Protein AF-A0A661X132-F1 (afdb_monomer)

Nearest PDB structures (foldseek):
  6rz8-assembly1_A  TM=2.780E-01  e=2.993E+00  Homo sapiens

Radius of gyration: 21.47 Å; Cα contacts (8 Å, |Δi|>4): 265; chains: 1; bounding box: 64×42×58 Å

pLDDT: mean 90.05, std 7.63, range [36.69, 97.88]

Sequence (250 aa):
MTLIKLGITFFIIIFLITRKVSPGISLLIGGLLLGFIYPIPFKELLKHLLITSISKDTLKLTIMLCMIYFFANLLQDKKILTKMIKNLDSFIPNRKITIFLSASLVGLIPMPGGALFSAPLVEESARGMVATNERKAYLNYWFRHVWEGVFPIYPALILISIFLKIPMRTVLLAHFILPILQISAGWLIGYRGVKLENIKREKGSFREFLKYFSPILLIILLSTVVSLDVVYAILITTILSLIFLKPKSK

Foldseek 3Di:
DVVVQLVVLVVQLVVCVVVVNDNVVSVVVSLVSSCVVVVPPPVVSVVCVVCVCPPPLNVLLVLLVVLLAVLLVLCVVLVLLVLLLQQLQAPDQDLVVSLLVSLQSLLLRPYDVSLVVSLVSSVVSCVQKPDDPVLSSLSNVQSSPLCLQARLSRSVLVVVCSVVVHQSQVSNVVRVCSSVVSVVVSCCPSCVPIDGDDDDTRDHHPVSSCVSCVLSVQLCCCCHVVSHDSSVSSVVSSVVCPVRSDRPDD

Structure (mmCIF, N/CA/C/O backbone):
data_AF-A0A661X132-F1
#
_entry.id   AF-A0A661X132-F1
#
loop_
_atom_site.group_PDB
_atom_site.id
_atom_site.type_symbol
_atom_site.label_atom_id
_atom_site.label_alt_id
_atom_site.label_comp_id
_atom_site.label_asym_id
_atom_site.label_entity_id
_atom_site.label_seq_id
_atom_site.pdbx_PDB_ins_code
_atom_site.Cartn_x
_atom_site.Cartn_y
_atom_site.Cartn_z
_atom_site.occupancy
_atom_site.B_iso_or_equiv
_atom_site.auth_seq_id
_atom_site.auth_comp_id
_atom_site.auth_asym_id
_atom_site.auth_atom_id
_atom_site.pdbx_PDB_model_num
ATOM 1 N N . MET A 1 1 ? -35.971 12.218 4.786 1.00 82.31 1 MET A N 1
ATOM 2 C CA . MET A 1 1 ? -35.245 13.151 5.683 1.00 82.31 1 MET A CA 1
ATOM 3 C C . MET A 1 1 ? -33.810 12.696 5.991 1.00 82.31 1 MET A C 1
ATOM 5 O O . MET A 1 1 ? -32.901 13.499 5.847 1.00 82.31 1 MET A O 1
ATOM 9 N N . THR A 1 2 ? -33.571 11.422 6.330 1.00 91.25 2 THR A N 1
ATOM 10 C CA . THR A 1 2 ? -32.228 10.837 6.581 1.00 91.25 2 THR A CA 1
ATOM 11 C C . THR A 1 2 ? -31.237 11.036 5.428 1.00 91.25 2 THR A C 1
ATOM 13 O O . THR A 1 2 ? -30.115 11.476 5.652 1.00 91.25 2 THR A O 1
ATOM 16 N N . LEU A 1 3 ? -31.659 10.791 4.183 1.00 93.50 3 LEU A N 1
ATOM 17 C CA . LEU A 1 3 ? -30.806 10.975 3.000 1.00 93.50 3 LEU A CA 1
ATOM 18 C C . LEU A 1 3 ? -30.346 12.427 2.815 1.00 93.50 3 LEU A C 1
ATOM 20 O O . LEU A 1 3 ? -29.197 12.657 2.465 1.00 93.50 3 LEU A O 1
ATOM 24 N N . ILE A 1 4 ? -31.211 13.402 3.111 1.00 94.38 4 ILE A N 1
ATOM 25 C CA . ILE A 1 4 ? -30.870 14.831 3.039 1.00 94.38 4 ILE A CA 1
ATOM 26 C C . ILE A 1 4 ? -29.822 15.166 4.104 1.00 94.38 4 ILE A C 1
ATOM 28 O O . ILE A 1 4 ? -28.807 15.780 3.799 1.00 94.38 4 ILE A O 1
ATOM 32 N N . LYS A 1 5 ? -30.034 14.699 5.340 1.00 93.50 5 LYS A N 1
ATOM 33 C CA . LYS A 1 5 ? -29.092 14.862 6.457 1.00 93.50 5 LYS A CA 1
ATOM 34 C C . LYS A 1 5 ? -27.709 14.292 6.122 1.00 93.50 5 LYS A C 1
ATOM 36 O O . LYS A 1 5 ? -26.709 14.983 6.281 1.00 93.50 5 LYS A O 1
ATOM 41 N N . LEU A 1 6 ? -27.661 13.062 5.606 1.00 94.44 6 LEU A N 1
ATOM 42 C CA . LEU A 1 6 ? -26.417 12.421 5.167 1.00 94.44 6 LEU A CA 1
ATOM 43 C C . LEU A 1 6 ? -25.779 13.154 3.981 1.00 94.44 6 LEU A C 1
ATOM 45 O O . LEU A 1 6 ? -24.568 13.358 3.978 1.00 94.44 6 LEU A O 1
ATOM 49 N N . GLY A 1 7 ? -26.585 13.588 3.009 1.00 96.12 7 GLY A N 1
ATOM 50 C CA . GLY A 1 7 ? -26.126 14.350 1.850 1.00 96.12 7 GLY A CA 1
ATOM 51 C C . GLY A 1 7 ? -25.467 15.672 2.241 1.00 96.12 7 GLY A C 1
ATOM 52 O O . GLY A 1 7 ? -24.396 15.987 1.732 1.00 96.12 7 GLY A O 1
ATOM 53 N N . ILE A 1 8 ? -26.045 16.404 3.201 1.00 95.44 8 ILE A N 1
ATOM 54 C CA . ILE A 1 8 ? -25.470 17.647 3.738 1.00 95.44 8 ILE A CA 1
ATOM 55 C C . ILE A 1 8 ? -24.130 17.373 4.425 1.00 95.44 8 ILE A C 1
ATOM 57 O O . ILE A 1 8 ? -23.147 18.053 4.133 1.00 95.44 8 ILE A O 1
ATOM 61 N N . THR A 1 9 ? -24.054 16.362 5.297 1.00 96.12 9 THR A N 1
ATOM 62 C CA . THR A 1 9 ? -22.788 15.993 5.948 1.00 96.12 9 THR A CA 1
ATOM 63 C C . THR A 1 9 ? -21.721 15.638 4.920 1.00 96.12 9 THR A C 1
ATOM 65 O O . THR A 1 9 ? -20.595 16.124 5.003 1.00 96.12 9 THR A O 1
ATOM 68 N N . PHE A 1 10 ? -22.070 14.811 3.936 1.00 96.00 10 PHE A N 1
ATOM 69 C CA . PHE A 1 10 ? -21.142 14.387 2.896 1.00 96.00 10 PHE A CA 1
ATOM 70 C C . PHE A 1 10 ? -20.656 15.570 2.050 1.00 96.00 10 PHE A C 1
ATOM 72 O O . PHE A 1 10 ? -19.456 15.703 1.811 1.00 96.00 10 PHE A O 1
ATOM 79 N N . PHE A 1 11 ? -21.565 16.476 1.677 1.00 97.00 11 PHE A N 1
ATOM 80 C CA . PHE A 1 11 ? -21.224 17.717 0.988 1.00 97.00 11 PHE A CA 1
ATOM 81 C C . PHE A 1 11 ? -20.243 18.566 1.801 1.00 97.00 11 PHE A C 1
ATOM 83 O O . PHE A 1 11 ? -19.250 19.030 1.250 1.00 97.00 11 PHE A O 1
ATOM 90 N N . ILE A 1 12 ? -20.465 18.726 3.110 1.00 97.00 12 ILE A N 1
ATOM 91 C CA . ILE A 1 12 ? -19.566 19.492 3.985 1.00 97.00 12 ILE A CA 1
ATOM 92 C C . ILE A 1 12 ? -18.184 18.839 4.067 1.00 97.00 12 ILE A C 1
ATOM 94 O O . ILE A 1 12 ? -17.181 19.541 3.953 1.00 97.00 12 ILE A O 1
ATOM 98 N N . ILE A 1 13 ? -18.105 17.511 4.210 1.00 97.25 13 ILE A N 1
ATOM 99 C CA . ILE A 1 13 ? -16.823 16.788 4.213 1.00 97.25 13 ILE A CA 1
ATOM 100 C C . ILE A 1 13 ? -16.058 17.068 2.913 1.00 97.25 13 ILE A C 1
ATOM 102 O O . ILE A 1 13 ? -14.896 17.471 2.965 1.00 97.25 13 ILE A O 1
ATOM 106 N N . ILE A 1 14 ? -16.711 16.909 1.756 1.00 97.12 14 ILE A N 1
ATOM 107 C CA . ILE A 1 14 ? -16.097 17.183 0.449 1.00 97.12 14 ILE A CA 1
ATOM 108 C C . ILE A 1 14 ? -15.680 18.648 0.348 1.00 97.12 14 ILE A C 1
ATOM 110 O O . ILE A 1 14 ? -14.546 18.935 -0.026 1.00 97.12 14 ILE A O 1
ATOM 114 N N . PHE A 1 15 ? -16.560 19.577 0.718 1.00 97.88 15 PHE A N 1
ATOM 115 C CA . PHE A 1 15 ? -16.280 21.007 0.688 1.00 97.88 15 PHE A CA 1
ATOM 116 C C . PHE A 1 15 ? -15.023 21.345 1.499 1.00 97.88 15 PHE A C 1
ATOM 118 O O . PHE A 1 15 ? -14.117 21.997 0.982 1.00 97.88 15 PHE A O 1
ATOM 125 N N . LEU A 1 16 ? -14.897 20.834 2.726 1.00 97.81 16 LEU A N 1
ATOM 126 C CA . LEU A 1 16 ? -13.709 21.037 3.557 1.00 97.81 16 LEU A CA 1
ATOM 127 C C . LEU A 1 16 ? -12.441 20.468 2.899 1.00 97.81 16 LEU A C 1
ATOM 129 O O . LEU A 1 16 ? -11.422 21.160 2.848 1.00 97.81 16 LEU A O 1
ATOM 133 N N . ILE A 1 17 ? -12.508 19.259 2.332 1.00 96.50 17 ILE A N 1
ATOM 134 C CA . ILE A 1 17 ? -11.376 18.645 1.618 1.00 96.50 17 ILE A CA 1
ATOM 135 C C . ILE A 1 17 ? -10.967 19.504 0.410 1.00 96.50 17 ILE A C 1
ATOM 137 O O . ILE A 1 17 ? -9.782 19.781 0.219 1.00 96.50 17 ILE A O 1
ATOM 141 N N . THR A 1 18 ? -11.928 20.009 -0.375 1.00 96.31 18 THR A N 1
ATOM 142 C CA . THR A 1 18 ? -11.640 20.907 -1.514 1.00 96.31 18 THR A CA 1
ATOM 143 C C . THR A 1 18 ? -11.042 22.249 -1.081 1.00 96.31 18 THR A C 1
ATOM 145 O O . THR A 1 18 ? -10.300 22.873 -1.837 1.00 96.31 18 THR A O 1
ATOM 148 N N . ARG A 1 19 ? -11.287 22.668 0.168 1.00 96.88 19 ARG A N 1
ATOM 149 C CA . ARG A 1 19 ? -10.669 23.839 0.810 1.00 96.88 19 ARG A CA 1
ATOM 150 C C . ARG A 1 19 ? -9.305 23.542 1.442 1.00 96.88 19 ARG A C 1
ATOM 152 O O . ARG A 1 19 ? -8.794 24.377 2.181 1.00 96.88 19 ARG A O 1
ATOM 159 N N . LYS A 1 20 ? -8.689 22.397 1.124 1.00 94.44 20 LYS A N 1
ATOM 160 C CA . LYS A 1 20 ? -7.387 21.945 1.649 1.00 94.44 20 LYS A CA 1
ATOM 161 C C . LYS A 1 20 ? -7.373 21.694 3.164 1.00 94.44 20 LYS A C 1
ATOM 163 O O . LYS A 1 20 ? -6.298 21.616 3.754 1.00 94.44 20 LYS A O 1
ATOM 168 N N . VAL A 1 21 ? -8.538 21.537 3.798 1.00 95.94 21 VAL A N 1
ATOM 169 C CA . VAL A 1 21 ? -8.606 21.016 5.170 1.00 95.94 21 VAL A CA 1
ATOM 170 C C . VAL A 1 21 ? -8.189 19.547 5.134 1.00 95.94 21 VAL A C 1
ATOM 172 O O . VAL A 1 21 ? -8.522 18.824 4.193 1.00 95.94 21 VAL A O 1
ATOM 175 N N . SER A 1 22 ? -7.419 19.101 6.130 1.00 95.25 22 SER A N 1
ATOM 176 C CA . SER A 1 22 ? -6.935 17.722 6.143 1.00 95.25 22 SER A CA 1
ATOM 177 C C . SER A 1 22 ? -8.115 16.738 6.195 1.00 95.25 22 SER A C 1
ATOM 179 O O . SER A 1 22 ? -9.068 16.974 6.946 1.00 95.25 22 SER A O 1
ATOM 181 N N . PRO A 1 23 ? -8.063 15.606 5.463 1.00 90.31 23 PRO A N 1
ATOM 182 C CA . PRO A 1 23 ? -9.161 14.640 5.445 1.00 90.31 23 PRO A CA 1
ATOM 183 C C . PRO A 1 23 ? -9.564 14.153 6.842 1.00 90.31 23 PRO A C 1
ATOM 185 O O . PRO A 1 23 ? -10.747 13.970 7.109 1.00 90.31 23 PRO A O 1
ATOM 188 N N . GLY A 1 24 ? -8.597 14.004 7.756 1.00 91.19 24 GLY A N 1
ATOM 189 C CA . GLY A 1 24 ? -8.864 13.624 9.145 1.00 91.19 24 GLY A CA 1
ATOM 190 C C . GLY A 1 24 ? -9.728 14.646 9.890 1.00 91.19 24 GLY A C 1
ATOM 191 O O . GLY A 1 24 ? -10.701 14.265 10.537 1.00 91.19 24 GLY A O 1
ATOM 192 N N . ILE A 1 25 ? -9.432 15.943 9.749 1.00 94.50 25 ILE A N 1
ATOM 193 C CA . ILE A 1 25 ? -10.234 17.017 10.357 1.00 94.50 25 ILE A CA 1
ATOM 194 C C . ILE A 1 25 ? -11.609 17.095 9.688 1.00 94.50 25 ILE A C 1
ATOM 196 O O . ILE A 1 25 ? -12.620 17.204 10.379 1.00 94.5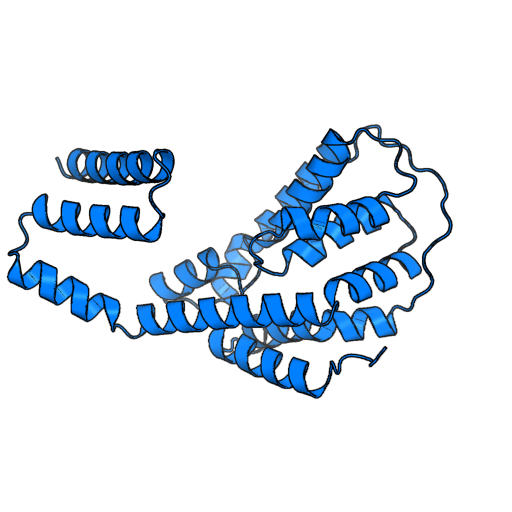0 25 ILE A O 1
ATOM 200 N N . SER A 1 26 ? -11.671 16.990 8.358 1.00 96.44 26 SER A N 1
ATOM 201 C CA . SER A 1 26 ? -12.936 17.009 7.614 1.00 96.44 26 SER A CA 1
ATOM 202 C C . SER A 1 26 ? -13.878 15.884 8.050 1.00 96.44 26 SER A C 1
ATOM 204 O O . SER A 1 26 ? -15.063 16.128 8.271 1.00 96.44 26 SER A O 1
ATOM 206 N N . LEU A 1 27 ? -13.355 14.667 8.229 1.00 93.88 27 LEU A N 1
ATOM 207 C CA . LEU A 1 27 ? -14.124 13.518 8.709 1.00 93.88 27 LEU A CA 1
ATOM 208 C C . LEU A 1 27 ? -14.554 13.677 10.174 1.00 93.88 27 LEU A C 1
ATOM 210 O O . LEU A 1 27 ? -15.694 13.350 10.500 1.00 93.88 27 LEU A O 1
ATOM 214 N N . LEU A 1 28 ? -13.691 14.221 11.042 1.00 93.62 28 LEU A N 1
ATOM 215 C CA . LEU A 1 28 ? -14.036 14.504 12.439 1.00 93.62 28 LEU A CA 1
ATOM 216 C C . LEU A 1 28 ? -15.187 15.515 12.538 1.00 93.62 28 LEU A C 1
ATOM 218 O O . LEU A 1 28 ? -16.158 15.276 13.254 1.00 93.62 28 LEU A O 1
ATOM 222 N N . ILE A 1 29 ? -15.111 16.610 11.773 1.00 94.62 29 ILE A N 1
ATOM 223 C CA . ILE A 1 29 ? -16.182 17.611 11.685 1.00 94.62 29 ILE A CA 1
ATOM 224 C C . ILE A 1 29 ? -17.470 16.965 11.170 1.00 94.62 29 ILE A C 1
ATOM 226 O O . ILE A 1 29 ? -18.531 17.190 11.744 1.00 94.62 29 ILE A O 1
ATOM 230 N N . GLY A 1 30 ? -17.386 16.125 10.134 1.00 94.69 30 GLY A N 1
ATOM 231 C CA . GLY A 1 30 ? -18.537 15.387 9.615 1.00 94.69 30 GLY A CA 1
ATOM 232 C C . GLY A 1 30 ? -19.196 14.481 10.662 1.00 94.69 30 GLY A C 1
ATOM 233 O O . GLY A 1 30 ? -20.420 14.466 10.779 1.00 94.69 30 GLY A O 1
ATOM 234 N N . GLY A 1 31 ? -18.402 13.769 11.467 1.00 92.62 31 GLY A N 1
ATOM 235 C CA . GLY A 1 31 ? -18.901 12.935 12.564 1.00 92.62 31 GLY A CA 1
ATOM 236 C C . GLY A 1 31 ? -19.589 13.744 13.667 1.00 92.62 31 GLY A C 1
ATOM 237 O O . GLY A 1 31 ? -20.690 13.395 14.093 1.00 92.62 31 GLY A O 1
ATOM 238 N N . LEU A 1 32 ? -18.988 14.864 14.083 1.00 92.12 32 LEU A N 1
ATOM 239 C CA . LEU A 1 32 ? -19.595 15.782 15.053 1.00 92.12 32 LEU A CA 1
ATOM 240 C C . LEU A 1 32 ? -20.906 16.371 14.518 1.00 92.12 32 LEU A C 1
ATOM 242 O O . LEU A 1 32 ? -21.913 16.377 15.223 1.00 92.12 32 LEU A O 1
ATOM 246 N N . LEU A 1 33 ? -20.915 16.796 13.252 1.00 93.00 33 LEU A N 1
ATOM 247 C CA . LEU A 1 33 ? -22.098 17.316 12.572 1.00 93.00 33 LEU A CA 1
ATOM 248 C C . LEU A 1 33 ? -23.235 16.285 12.552 1.00 93.00 33 LEU A C 1
ATOM 250 O O . LEU A 1 33 ? -24.380 16.641 12.819 1.00 93.00 33 LEU A O 1
ATOM 254 N N . LEU A 1 34 ? -22.940 15.007 12.289 1.00 92.38 34 LEU A N 1
ATOM 255 C CA . LEU A 1 34 ? -23.945 13.942 12.372 1.00 92.38 34 LEU A CA 1
ATOM 256 C C . LEU A 1 34 ? -24.523 13.815 13.781 1.00 92.38 34 LEU A C 1
ATOM 258 O O . LEU A 1 34 ? -25.739 13.702 13.911 1.00 92.38 34 LEU A O 1
ATOM 262 N N . GLY A 1 35 ? -23.687 13.893 14.818 1.00 90.31 35 GLY A N 1
ATOM 263 C CA . GLY A 1 35 ? -24.144 13.905 16.208 1.00 90.31 35 GLY A CA 1
ATOM 264 C C . GLY A 1 35 ? -25.151 15.021 16.492 1.00 90.31 35 GLY A C 1
ATOM 265 O O . GLY A 1 35 ? -26.196 14.771 17.092 1.00 90.31 35 GLY A O 1
ATOM 266 N N . PHE A 1 36 ? -24.882 16.228 15.987 1.00 89.19 36 PHE A N 1
ATOM 267 C CA . PHE A 1 36 ? -25.789 17.372 16.117 1.00 89.19 36 PHE A CA 1
ATOM 268 C C . PHE A 1 36 ? -27.072 17.226 15.283 1.00 89.19 36 PHE A C 1
ATOM 270 O O . PHE A 1 36 ? -28.156 17.566 15.751 1.00 89.19 36 PHE A O 1
ATOM 277 N N . ILE A 1 37 ? -26.975 16.706 14.055 1.00 92.50 37 ILE A N 1
ATOM 278 C CA . ILE A 1 37 ? -28.114 16.530 13.138 1.00 92.50 37 ILE A CA 1
ATOM 279 C C . ILE A 1 37 ? -29.060 15.389 13.583 1.00 92.50 37 ILE A C 1
ATOM 281 O O . ILE A 1 37 ? -30.263 15.417 13.273 1.00 92.50 37 ILE A O 1
ATOM 285 N N . TYR A 1 38 ? -28.531 14.368 14.266 1.00 90.00 38 TYR A N 1
ATOM 286 C CA . TYR A 1 38 ? -29.267 13.213 14.800 1.00 90.00 38 TYR A CA 1
ATOM 287 C C . TYR A 1 38 ? -29.497 13.317 16.316 1.00 90.00 38 TYR A C 1
ATOM 289 O O . TYR A 1 38 ? -29.294 12.345 17.030 1.00 90.00 38 TYR A O 1
ATOM 297 N N . PRO A 1 39 ? -30.027 14.464 16.766 1.00 85.62 39 PRO A N 1
ATOM 298 C CA . PRO A 1 39 ? -29.871 15.078 18.098 1.00 85.62 39 PRO A CA 1
ATOM 299 C C . PRO A 1 39 ? -29.358 14.146 19.215 1.00 85.62 39 PRO A C 1
ATOM 301 O O . PRO A 1 39 ? -30.084 13.813 20.151 1.00 85.62 39 PRO A O 1
ATOM 304 N N . ILE A 1 40 ? -28.088 13.738 19.130 1.00 90.06 40 ILE A N 1
ATOM 305 C CA . ILE A 1 40 ? -27.438 12.924 20.160 1.00 90.06 40 ILE A CA 1
ATOM 306 C C . ILE A 1 40 ? -27.047 13.873 21.299 1.00 90.06 40 ILE A C 1
ATOM 308 O O . ILE A 1 40 ? -26.439 14.915 21.025 1.00 90.06 40 ILE A O 1
ATOM 312 N N . PRO A 1 41 ? -27.345 13.558 22.575 1.00 92.75 41 PRO A N 1
ATOM 313 C CA . PRO A 1 41 ? -26.921 14.391 23.694 1.00 92.75 41 PRO A CA 1
ATOM 314 C C . PRO A 1 41 ? -25.410 14.651 23.654 1.00 92.75 41 PRO A C 1
ATOM 316 O O . PRO A 1 41 ? -24.620 13.726 23.468 1.00 92.75 41 PRO A O 1
ATOM 319 N N . PHE A 1 42 ? -24.979 15.894 23.886 1.00 88.69 42 PHE A N 1
ATOM 320 C CA . PHE A 1 42 ? -23.563 16.276 23.766 1.00 88.69 42 PHE A CA 1
ATOM 321 C C . PHE A 1 42 ? -22.624 15.403 24.620 1.00 88.69 42 PHE A C 1
ATOM 323 O O . PHE A 1 42 ? -21.540 15.018 24.181 1.00 88.69 42 PHE A O 1
ATOM 330 N N . LYS A 1 43 ? -23.069 15.019 25.824 1.00 92.19 43 LYS A N 1
ATOM 331 C CA . LYS A 1 43 ? -22.335 14.103 26.710 1.00 92.19 43 LYS A CA 1
ATOM 332 C C . LYS A 1 43 ? -22.134 12.720 26.079 1.00 92.19 43 LYS A C 1
ATOM 334 O O . LYS A 1 43 ? -21.064 12.132 26.229 1.00 92.19 43 LYS A O 1
ATOM 339 N N . GLU A 1 44 ? -23.137 12.207 25.372 1.00 91.44 44 GLU A N 1
ATOM 340 C CA . GLU A 1 44 ? -23.035 10.937 24.652 1.00 91.44 44 GLU A CA 1
ATOM 341 C C . GLU A 1 44 ? -22.147 11.065 23.420 1.00 91.44 44 GLU A C 1
ATOM 343 O O . GLU A 1 44 ? -21.311 10.195 23.196 1.00 91.44 44 GLU A O 1
ATOM 348 N N . LEU A 1 45 ? -22.234 12.175 22.681 1.00 90.31 45 LEU A N 1
ATOM 349 C CA . LEU A 1 45 ? -21.347 12.446 21.550 1.00 90.31 45 LEU A CA 1
ATOM 350 C C . LEU A 1 45 ? -19.870 12.427 21.975 1.00 90.31 45 LEU A C 1
ATOM 352 O O . LEU A 1 45 ? -19.056 11.743 21.352 1.00 90.31 45 LEU A O 1
ATOM 356 N N . LEU A 1 46 ? -19.530 13.113 23.073 1.00 90.19 46 LEU A N 1
ATOM 357 C CA . LEU A 1 46 ? -18.167 13.128 23.610 1.00 90.19 46 LEU A CA 1
ATOM 358 C C . LEU A 1 46 ? -17.731 11.738 24.096 1.00 90.19 46 LEU A C 1
ATOM 360 O O . LEU A 1 46 ? -16.611 11.304 23.825 1.00 90.19 46 LEU A O 1
ATOM 364 N N . LYS A 1 47 ? -18.631 11.005 24.762 1.00 92.81 47 LYS A N 1
ATOM 365 C CA . LYS A 1 47 ? -18.389 9.620 25.183 1.00 92.81 47 LYS A CA 1
ATOM 366 C C . LYS A 1 47 ? -18.107 8.714 23.979 1.00 92.81 47 LYS A C 1
ATOM 368 O O . LYS A 1 47 ? -17.141 7.957 24.013 1.00 92.81 47 LYS A O 1
ATOM 373 N N . HIS A 1 48 ? -18.902 8.799 22.914 1.00 91.06 48 HIS A N 1
ATOM 374 C CA . HIS A 1 48 ? -18.699 8.018 21.694 1.00 91.06 48 HIS A CA 1
ATOM 375 C C . HIS A 1 48 ? -17.394 8.376 20.991 1.00 91.06 48 HIS A C 1
ATOM 377 O O . HIS A 1 48 ? -16.690 7.471 20.544 1.00 91.06 48 HIS A O 1
ATOM 383 N N . LEU A 1 49 ? -17.030 9.658 20.944 1.00 90.25 49 LEU A N 1
ATOM 384 C CA . LEU A 1 49 ? -15.755 10.102 20.387 1.00 90.25 49 LEU A CA 1
ATOM 385 C C . LEU A 1 49 ? -14.574 9.470 21.135 1.00 90.25 49 LEU A C 1
ATOM 387 O O . LEU A 1 49 ? -13.681 8.901 20.504 1.00 90.25 49 LEU A O 1
ATOM 391 N N . LEU A 1 50 ? -14.595 9.496 22.470 1.00 92.38 50 LEU A N 1
ATOM 392 C CA . LEU A 1 50 ? -13.540 8.904 23.297 1.00 92.38 50 LEU A CA 1
ATOM 393 C C . LEU A 1 50 ? -13.492 7.378 23.158 1.00 92.38 50 LEU A C 1
ATOM 395 O O . LEU A 1 50 ? -12.431 6.823 22.883 1.00 92.38 50 LEU A O 1
ATOM 399 N N . ILE A 1 51 ? -14.636 6.697 23.273 1.00 93.81 51 ILE A N 1
ATOM 400 C CA . ILE A 1 51 ? -14.706 5.232 23.149 1.00 93.81 51 ILE A CA 1
ATOM 401 C C . ILE A 1 51 ? -14.211 4.780 21.773 1.00 93.81 51 ILE A C 1
ATOM 403 O O . ILE A 1 51 ? -13.442 3.827 21.680 1.00 93.81 51 ILE A O 1
ATOM 407 N N . THR A 1 52 ? -14.612 5.472 20.704 1.00 90.56 52 THR A N 1
ATOM 408 C CA . THR A 1 52 ? -14.209 5.117 19.336 1.00 90.56 52 THR A CA 1
ATOM 409 C C . THR A 1 52 ? -12.717 5.354 19.120 1.00 90.56 52 THR A C 1
ATOM 411 O O . THR A 1 52 ? -12.060 4.521 18.495 1.00 90.56 52 THR A O 1
ATOM 414 N N . SER A 1 53 ? -12.157 6.432 19.681 1.00 90.12 53 SER A N 1
ATOM 415 C CA . SER A 1 53 ? -10.728 6.767 19.565 1.00 90.12 53 SER A CA 1
ATOM 416 C C . SER A 1 53 ? -9.812 5.724 20.212 1.00 90.12 53 SER A C 1
ATOM 418 O O . SER A 1 53 ? -8.716 5.480 19.718 1.00 90.12 53 SER A O 1
ATOM 420 N N . ILE A 1 54 ? -10.272 5.079 21.288 1.00 94.75 54 ILE A N 1
ATOM 421 C CA . ILE A 1 54 ? -9.500 4.085 22.053 1.00 94.75 54 ILE A CA 1
ATOM 422 C C . ILE A 1 54 ? -10.019 2.658 21.781 1.00 94.75 54 ILE A C 1
ATOM 424 O O . ILE A 1 54 ? -9.638 1.693 22.444 1.00 94.75 54 ILE A O 1
ATOM 428 N N . SER A 1 55 ? -10.915 2.493 20.803 1.00 92.94 55 SER A N 1
ATOM 429 C CA . SER A 1 55 ? -11.437 1.176 20.451 1.00 92.94 55 SER A CA 1
ATOM 430 C C . SER A 1 55 ? -10.326 0.292 19.881 1.00 92.94 55 SER A C 1
ATOM 432 O O . SER A 1 55 ? -9.393 0.770 19.228 1.00 92.94 55 SER A O 1
ATOM 434 N N . LYS A 1 56 ? -10.440 -1.023 20.101 1.00 89.81 56 LYS A N 1
ATOM 435 C CA . LYS A 1 56 ? -9.468 -2.004 19.595 1.00 89.81 56 LYS A CA 1
ATOM 436 C C . LYS A 1 56 ? -9.276 -1.882 18.082 1.00 89.81 56 LYS A C 1
ATOM 438 O O . LYS A 1 56 ? -8.141 -1.945 17.622 1.00 89.81 56 LYS A O 1
ATOM 443 N N . ASP A 1 57 ? -10.352 -1.652 17.334 1.00 86.69 57 ASP A N 1
ATOM 444 C CA . ASP A 1 57 ? -10.309 -1.540 15.874 1.00 86.69 57 ASP A CA 1
ATOM 445 C C . ASP A 1 57 ? -9.603 -0.257 15.417 1.00 86.69 57 ASP A C 1
ATOM 447 O O . ASP A 1 57 ? -8.730 -0.319 14.551 1.00 86.69 57 ASP A O 1
ATOM 451 N N . THR A 1 58 ? -9.892 0.891 16.045 1.00 89.62 58 THR A N 1
ATOM 452 C CA . THR A 1 58 ? -9.210 2.164 15.748 1.00 89.62 58 THR A CA 1
ATOM 453 C C . THR A 1 58 ? -7.722 2.097 16.074 1.00 89.62 58 THR A C 1
ATOM 455 O O . THR A 1 58 ? -6.891 2.509 15.261 1.00 89.62 58 THR A O 1
ATOM 458 N N . LEU A 1 59 ? -7.365 1.552 17.240 1.00 90.94 59 LEU A N 1
ATOM 459 C CA . LEU A 1 59 ? -5.967 1.395 17.643 1.00 90.94 59 LEU A CA 1
ATOM 460 C C . LEU A 1 59 ? -5.233 0.440 16.702 1.00 90.94 59 LEU A C 1
ATOM 462 O O . LEU A 1 59 ? -4.139 0.757 16.239 1.00 90.94 59 LEU A O 1
ATOM 466 N N . LYS A 1 60 ? -5.855 -0.693 16.359 1.00 86.94 60 LYS A N 1
ATOM 467 C CA . LYS A 1 60 ? -5.298 -1.664 15.415 1.00 86.94 60 LYS A CA 1
ATOM 468 C C . LYS A 1 60 ? -5.068 -1.041 14.040 1.00 86.94 60 LYS A C 1
ATOM 470 O O . LYS A 1 60 ? -3.970 -1.171 13.506 1.00 86.94 60 LYS A O 1
ATOM 475 N N . LEU A 1 61 ? -6.054 -0.324 13.494 1.00 88.06 61 LEU A N 1
ATOM 476 C CA . LEU A 1 61 ? -5.934 0.389 12.219 1.00 88.06 61 LEU A CA 1
ATOM 477 C C . LEU A 1 61 ? -4.801 1.423 12.268 1.00 88.06 61 LEU A C 1
ATOM 479 O O . LEU A 1 61 ? -3.977 1.473 11.360 1.00 88.06 61 LEU A O 1
ATOM 483 N N . THR A 1 62 ? -4.723 2.206 13.345 1.00 90.56 62 THR A N 1
ATOM 484 C CA . THR A 1 62 ? -3.692 3.240 13.528 1.00 90.56 62 THR A CA 1
ATOM 485 C C . THR A 1 62 ? -2.291 2.632 13.570 1.00 90.56 62 THR A C 1
ATOM 487 O O . THR A 1 62 ? -1.426 3.029 12.791 1.00 90.56 62 THR A O 1
ATOM 490 N N . ILE A 1 63 ? -2.078 1.623 14.423 1.00 91.12 63 ILE A N 1
ATOM 491 C CA . ILE A 1 63 ? -0.797 0.911 14.550 1.00 91.12 63 ILE A CA 1
ATOM 492 C C . ILE A 1 63 ? -0.385 0.322 13.206 1.00 91.12 63 ILE A C 1
ATOM 494 O O . ILE A 1 63 ? 0.759 0.467 12.780 1.00 91.12 63 ILE A O 1
ATOM 498 N N . MET A 1 64 ? -1.324 -0.314 12.515 1.00 88.81 64 MET A N 1
ATOM 499 C CA . MET A 1 64 ? -1.068 -0.915 11.220 1.00 88.81 64 MET A CA 1
ATOM 500 C C . MET A 1 64 ? -0.653 0.117 10.171 1.00 88.81 64 MET A C 1
ATOM 502 O O . MET A 1 64 ? 0.324 -0.111 9.466 1.00 88.81 64 MET A O 1
ATOM 506 N N . LEU A 1 65 ? -1.352 1.253 10.073 1.00 89.88 65 LEU A N 1
ATOM 507 C CA . LEU A 1 65 ? -0.978 2.329 9.153 1.00 89.88 65 LEU A CA 1
ATOM 508 C C . LEU A 1 65 ? 0.427 2.847 9.467 1.00 89.88 65 LEU A C 1
ATOM 510 O O . LEU A 1 65 ? 1.242 2.972 8.555 1.00 89.88 65 LEU A O 1
ATOM 514 N N . CYS A 1 66 ? 0.752 3.066 10.745 1.00 92.19 66 CYS A N 1
ATOM 515 C CA . CYS A 1 66 ? 2.105 3.433 11.166 1.00 92.19 66 CYS A CA 1
ATOM 516 C C . CYS A 1 66 ? 3.146 2.383 10.746 1.00 92.19 66 CYS A C 1
ATOM 518 O O . CYS A 1 66 ? 4.198 2.749 10.225 1.00 92.19 66 CYS A O 1
ATOM 520 N N . MET A 1 67 ? 2.854 1.088 10.911 1.00 91.50 67 MET A N 1
ATOM 521 C CA . MET A 1 67 ? 3.743 0.000 10.489 1.00 91.50 67 MET A CA 1
ATOM 522 C C . MET A 1 67 ? 3.912 -0.065 8.968 1.00 91.50 67 MET A C 1
ATOM 524 O O . MET A 1 67 ? 5.030 -0.263 8.500 1.00 91.50 67 MET A O 1
ATOM 528 N N . ILE A 1 68 ? 2.842 0.140 8.193 1.00 91.31 68 ILE A N 1
ATOM 529 C CA . ILE A 1 68 ? 2.894 0.217 6.725 1.00 91.31 68 ILE A CA 1
ATOM 530 C C . ILE A 1 68 ? 3.807 1.366 6.300 1.00 91.31 68 ILE A C 1
ATOM 532 O O . ILE A 1 68 ? 4.717 1.153 5.501 1.00 91.31 68 ILE A O 1
ATOM 536 N N . TYR A 1 69 ? 3.609 2.563 6.862 1.00 90.50 69 TYR A N 1
ATOM 537 C CA . TYR A 1 69 ? 4.451 3.722 6.564 1.00 90.50 69 TYR A CA 1
ATOM 538 C C . TYR A 1 69 ? 5.905 3.489 6.967 1.00 90.50 69 TYR A C 1
ATOM 540 O O . TYR A 1 69 ? 6.813 3.837 6.216 1.00 90.50 69 TYR A O 1
ATOM 548 N N . PHE A 1 70 ? 6.151 2.882 8.126 1.00 92.25 70 PHE A N 1
ATOM 549 C CA . PHE A 1 70 ? 7.505 2.554 8.556 1.00 92.25 70 PHE A CA 1
ATOM 550 C C . PHE A 1 70 ? 8.174 1.552 7.605 1.00 92.25 70 PHE A C 1
ATOM 552 O O . PHE A 1 70 ? 9.292 1.783 7.152 1.00 92.25 70 PHE A O 1
ATOM 559 N N . PHE A 1 71 ? 7.476 0.47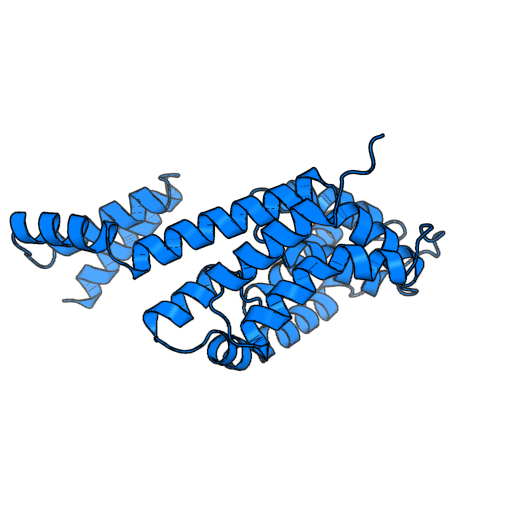2 7.245 1.00 91.88 71 PHE A N 1
ATOM 560 C CA . PHE A 1 71 ? 7.955 -0.532 6.295 1.00 91.88 71 PHE A CA 1
ATOM 561 C C . PHE A 1 71 ? 8.247 0.071 4.913 1.00 91.88 71 PHE A C 1
ATOM 563 O O . PHE A 1 71 ? 9.291 -0.196 4.320 1.00 91.88 71 PHE A O 1
ATOM 570 N N . ALA A 1 72 ? 7.354 0.929 4.425 1.00 90.00 72 ALA A N 1
ATOM 571 C CA . ALA A 1 72 ? 7.526 1.685 3.194 1.00 90.00 72 ALA A CA 1
ATOM 572 C C . ALA A 1 72 ? 8.817 2.517 3.196 1.00 90.00 72 ALA A C 1
ATOM 574 O O . ALA A 1 72 ? 9.666 2.345 2.316 1.00 90.00 72 ALA A O 1
ATOM 575 N N . ASN A 1 73 ? 8.994 3.365 4.216 1.00 88.88 73 ASN A N 1
ATOM 576 C CA . ASN A 1 73 ? 10.192 4.193 4.360 1.00 88.88 73 ASN A CA 1
ATOM 577 C C . ASN A 1 73 ? 11.453 3.329 4.487 1.00 88.88 73 ASN A C 1
ATOM 579 O O . ASN A 1 73 ? 12.450 3.597 3.825 1.00 88.88 73 ASN A O 1
ATOM 583 N N . LEU A 1 74 ? 11.393 2.218 5.228 1.00 90.94 74 LEU A N 1
ATOM 584 C CA . LEU A 1 74 ? 12.511 1.284 5.361 1.00 90.94 74 LEU A CA 1
ATOM 585 C C . LEU A 1 74 ? 12.99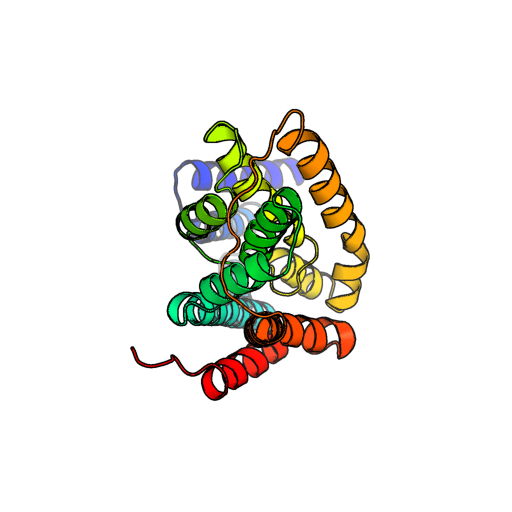7 0.754 4.001 1.00 90.94 74 LEU A C 1
ATOM 587 O O . LEU A 1 74 ? 14.205 0.684 3.748 1.00 90.94 74 LEU A O 1
ATOM 591 N N . LEU A 1 75 ? 12.069 0.357 3.124 1.00 89.75 75 LEU A N 1
ATOM 592 C CA . LEU A 1 75 ? 12.399 -0.137 1.786 1.00 89.75 75 LEU A CA 1
ATOM 593 C C . LEU A 1 75 ? 12.931 0.976 0.875 1.00 89.75 75 LEU A C 1
ATOM 595 O O . LEU A 1 75 ? 13.837 0.721 0.068 1.00 89.75 75 LEU A O 1
ATOM 599 N N . GLN A 1 76 ? 12.408 2.193 1.022 1.00 87.38 76 GLN A N 1
ATOM 600 C CA . GLN A 1 76 ? 12.863 3.375 0.296 1.00 87.38 76 GLN A CA 1
ATOM 601 C C . GLN A 1 76 ? 14.290 3.776 0.704 1.00 87.38 76 GLN A C 1
ATOM 603 O O . GLN A 1 76 ? 15.173 3.843 -0.156 1.00 87.38 76 GLN A O 1
ATOM 608 N N . ASP A 1 77 ? 14.551 3.925 2.003 1.00 87.50 77 ASP A N 1
ATOM 609 C CA . ASP A 1 77 ? 15.838 4.352 2.568 1.00 87.50 77 ASP A CA 1
ATOM 610 C C . ASP A 1 77 ? 16.964 3.365 2.247 1.00 87.50 77 ASP A C 1
ATOM 612 O O . ASP A 1 77 ? 18.069 3.740 1.846 1.00 87.50 77 ASP A O 1
ATOM 616 N N . LYS A 1 78 ? 16.675 2.059 2.324 1.00 88.88 78 LYS A N 1
ATOM 617 C CA . LYS A 1 78 ? 17.631 0.996 1.961 1.00 88.88 78 LYS A CA 1
ATOM 618 C C . LYS A 1 78 ? 17.805 0.822 0.441 1.00 88.88 78 LYS A C 1
ATOM 620 O O . LYS A 1 78 ? 18.582 -0.044 0.002 1.00 88.88 78 LYS A O 1
ATOM 625 N N . LYS A 1 79 ? 17.112 1.635 -0.370 1.00 89.56 79 LYS A N 1
ATOM 626 C CA . LYS A 1 79 ? 17.075 1.586 -1.843 1.00 89.56 79 LYS A CA 1
ATOM 627 C C . LYS A 1 79 ? 16.679 0.208 -2.376 1.00 89.56 79 LYS A C 1
ATOM 629 O O . LYS A 1 79 ? 17.178 -0.223 -3.417 1.00 89.56 79 LYS A O 1
ATOM 634 N N . ILE A 1 80 ? 15.826 -0.513 -1.646 1.00 91.12 80 ILE A N 1
ATOM 635 C CA . ILE A 1 80 ? 15.414 -1.879 -1.996 1.00 91.12 80 ILE A CA 1
ATOM 636 C C . ILE A 1 80 ? 14.630 -1.860 -3.303 1.00 91.12 80 ILE A C 1
ATOM 638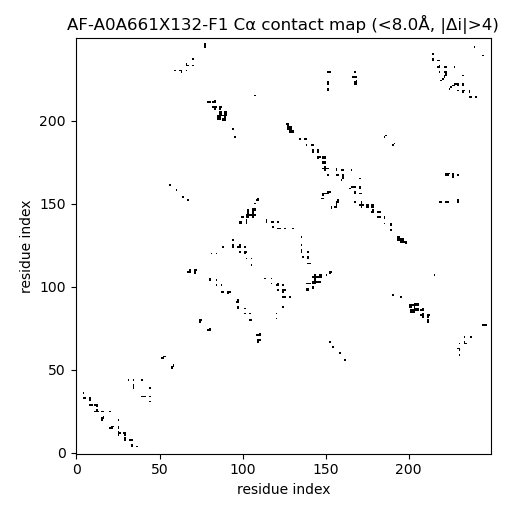 O O . ILE A 1 80 ? 14.955 -2.618 -4.210 1.00 91.12 80 ILE A O 1
ATOM 642 N N . LEU A 1 81 ? 13.690 -0.921 -3.441 1.00 88.94 81 LEU A N 1
ATOM 643 C CA . LEU A 1 81 ? 12.913 -0.729 -4.667 1.00 88.94 81 LEU A CA 1
ATOM 644 C C . LEU A 1 81 ? 13.802 -0.467 -5.887 1.00 88.94 81 LEU A C 1
ATOM 646 O O . LEU A 1 81 ? 13.663 -1.129 -6.911 1.00 88.94 81 LEU A O 1
ATOM 650 N N . THR A 1 82 ? 14.770 0.445 -5.763 1.00 89.94 82 THR A N 1
ATOM 651 C CA . THR A 1 82 ? 15.712 0.754 -6.847 1.00 89.94 82 THR A CA 1
ATOM 652 C C . THR A 1 82 ? 16.528 -0.474 -7.249 1.00 89.94 82 THR A C 1
ATOM 654 O O . THR A 1 82 ? 16.673 -0.761 -8.433 1.00 89.94 82 THR A O 1
ATOM 657 N N . LYS A 1 83 ? 17.052 -1.231 -6.276 1.00 91.81 83 LYS A N 1
ATOM 658 C CA . LYS A 1 83 ? 17.828 -2.451 -6.551 1.00 91.81 83 LYS A CA 1
ATOM 659 C C . LYS A 1 83 ? 16.965 -3.542 -7.177 1.00 91.81 83 LYS A C 1
ATOM 661 O O . LYS A 1 83 ? 17.433 -4.243 -8.069 1.00 91.81 83 LYS A O 1
ATOM 666 N N . MET A 1 84 ? 15.717 -3.671 -6.740 1.00 92.19 84 MET A N 1
ATOM 667 C CA . MET A 1 84 ? 14.758 -4.616 -7.298 1.00 92.19 84 MET A CA 1
ATOM 668 C C . MET A 1 84 ? 14.480 -4.310 -8.776 1.00 92.19 84 MET A C 1
ATOM 670 O O . MET A 1 84 ? 14.631 -5.198 -9.608 1.00 92.19 84 MET A O 1
ATOM 674 N N . ILE A 1 85 ? 14.187 -3.052 -9.119 1.00 91.69 85 ILE A N 1
ATOM 675 C CA . ILE A 1 85 ? 13.930 -2.622 -10.505 1.00 91.69 85 ILE A CA 1
ATOM 676 C C . ILE A 1 85 ? 15.164 -2.802 -11.402 1.00 91.69 85 ILE A C 1
ATOM 678 O O . ILE A 1 85 ? 15.048 -3.306 -12.516 1.00 91.69 85 ILE A O 1
ATOM 682 N N . LYS A 1 86 ? 16.365 -2.470 -10.914 1.00 91.25 86 LYS A N 1
ATOM 683 C CA . LYS A 1 86 ? 17.605 -2.686 -11.682 1.00 91.25 86 LYS A CA 1
ATOM 684 C C . LYS A 1 86 ? 17.862 -4.159 -11.989 1.00 91.25 86 LYS A C 1
ATOM 686 O O . LYS A 1 86 ? 18.240 -4.503 -13.103 1.00 91.25 86 LYS A O 1
ATOM 691 N N . ASN A 1 87 ? 17.636 -5.040 -11.013 1.00 92.88 87 ASN A N 1
ATOM 692 C CA . ASN A 1 87 ? 17.778 -6.474 -11.249 1.00 92.88 87 ASN A CA 1
ATOM 693 C C . ASN A 1 87 ? 16.680 -7.008 -12.174 1.00 92.88 87 ASN A C 1
ATOM 695 O O . ASN A 1 87 ? 16.986 -7.855 -13.006 1.00 92.88 87 ASN A O 1
ATOM 699 N N . LEU A 1 88 ? 15.450 -6.495 -12.086 1.00 93.50 88 LEU A N 1
ATOM 700 C CA . LEU A 1 88 ? 14.358 -6.840 -12.999 1.00 93.50 88 LEU A CA 1
ATOM 701 C C . LEU A 1 88 ? 14.734 -6.590 -14.471 1.00 93.50 88 LEU A C 1
ATOM 703 O O . LEU A 1 88 ? 14.558 -7.473 -15.309 1.00 93.50 88 LEU A O 1
ATOM 707 N N . ASP A 1 89 ? 15.297 -5.419 -14.781 1.00 89.81 89 ASP A N 1
ATOM 708 C CA . ASP A 1 89 ? 15.674 -5.049 -16.155 1.00 89.81 89 ASP A CA 1
ATOM 709 C C . ASP A 1 89 ? 16.736 -5.980 -16.771 1.00 89.81 89 ASP A C 1
ATOM 711 O O . ASP A 1 89 ? 16.793 -6.157 -17.986 1.00 89.81 89 ASP A O 1
ATOM 715 N N . SER A 1 90 ? 17.550 -6.635 -15.938 1.00 89.81 90 SER A N 1
ATOM 716 C CA . SER A 1 90 ? 18.624 -7.511 -16.418 1.00 89.81 90 SER A CA 1
ATOM 717 C C . SER A 1 90 ? 18.137 -8.813 -17.064 1.00 89.81 90 SER A C 1
ATOM 719 O O . SER A 1 90 ? 18.804 -9.336 -17.958 1.00 89.81 90 SER A O 1
ATOM 721 N N . PHE A 1 91 ? 16.981 -9.340 -16.640 1.00 89.88 91 PHE A N 1
ATOM 722 C CA . PHE A 1 91 ? 16.480 -10.644 -17.093 1.00 89.88 91 PHE A CA 1
ATOM 723 C C . PHE A 1 91 ? 15.144 -10.582 -17.838 1.00 89.88 91 PHE A C 1
ATOM 725 O O . PHE A 1 91 ? 14.782 -11.571 -18.470 1.00 89.88 91 PHE A O 1
ATOM 732 N N . ILE A 1 92 ? 14.421 -9.456 -17.812 1.00 90.88 92 ILE A N 1
ATOM 733 C CA . ILE A 1 92 ? 13.192 -9.279 -18.597 1.00 90.88 92 ILE A CA 1
ATOM 734 C C . ILE A 1 92 ? 13.541 -8.784 -20.010 1.00 90.88 92 ILE A C 1
ATOM 736 O O . ILE A 1 92 ? 14.026 -7.664 -20.165 1.00 90.88 92 ILE A O 1
ATOM 740 N N . PRO A 1 93 ? 13.275 -9.567 -21.076 1.00 85.25 93 PRO A N 1
ATOM 741 C CA . PRO A 1 93 ? 13.673 -9.175 -22.428 1.00 85.25 93 PRO A CA 1
ATOM 742 C C . PRO A 1 93 ? 12.829 -8.046 -23.026 1.00 85.25 93 PRO A C 1
ATOM 744 O O . PRO A 1 93 ? 13.314 -7.293 -23.867 1.00 85.25 93 PRO A O 1
ATOM 747 N N . ASN A 1 94 ? 11.553 -7.962 -22.641 1.00 89.12 94 ASN A N 1
ATOM 748 C CA . ASN A 1 94 ? 10.580 -7.064 -23.253 1.00 89.12 94 ASN A CA 1
ATOM 749 C C . ASN A 1 94 ? 10.460 -5.763 -22.457 1.00 89.12 94 ASN A C 1
ATOM 751 O O . ASN A 1 94 ? 9.961 -5.755 -21.333 1.00 89.12 94 ASN A O 1
ATOM 755 N N . ARG A 1 95 ? 10.819 -4.642 -23.088 1.00 88.75 95 ARG A N 1
ATOM 756 C CA . ARG A 1 95 ? 10.818 -3.327 -22.441 1.00 88.75 95 ARG A CA 1
ATOM 757 C C . ARG A 1 95 ? 9.435 -2.856 -21.991 1.00 88.75 95 ARG A C 1
ATOM 759 O O . ARG A 1 95 ? 9.341 -2.213 -20.952 1.00 88.75 95 ARG A O 1
ATOM 766 N N . LYS A 1 96 ? 8.355 -3.199 -22.710 1.00 92.25 96 LYS A N 1
ATOM 767 C CA . LYS A 1 96 ? 6.983 -2.881 -22.260 1.00 92.25 96 LYS A CA 1
ATOM 768 C C . LYS A 1 96 ? 6.699 -3.572 -20.930 1.00 92.25 96 LYS A C 1
ATOM 770 O O . LYS A 1 96 ? 6.191 -2.942 -20.011 1.00 92.25 96 LYS A O 1
ATOM 775 N N . ILE A 1 97 ? 7.104 -4.838 -20.813 1.00 93.00 97 ILE A N 1
ATOM 776 C CA . ILE A 1 97 ? 6.958 -5.613 -19.579 1.00 93.00 97 ILE A CA 1
ATOM 777 C C . ILE A 1 97 ? 7.826 -5.016 -18.469 1.00 93.00 97 ILE A C 1
ATOM 779 O O . ILE A 1 97 ? 7.324 -4.853 -17.364 1.00 93.00 97 ILE A O 1
ATOM 783 N N . THR A 1 98 ? 9.075 -4.624 -18.747 1.00 92.62 98 THR A N 1
ATOM 784 C CA . THR A 1 98 ? 9.922 -3.956 -17.745 1.00 92.62 98 THR A CA 1
ATOM 785 C C . THR A 1 98 ? 9.277 -2.670 -17.230 1.00 92.62 98 THR A C 1
ATOM 787 O O . THR A 1 98 ? 9.181 -2.499 -16.025 1.00 92.62 98 THR A O 1
ATOM 790 N N . ILE A 1 99 ? 8.786 -1.785 -18.107 1.00 93.25 99 ILE A N 1
ATOM 791 C CA . ILE A 1 99 ? 8.134 -0.526 -17.700 1.00 93.25 99 ILE A CA 1
ATOM 792 C C . ILE A 1 99 ? 6.911 -0.803 -16.819 1.00 93.25 99 ILE A C 1
ATOM 794 O O . ILE A 1 99 ? 6.780 -0.210 -15.748 1.00 93.25 99 ILE A O 1
ATOM 798 N N . PHE A 1 100 ? 6.041 -1.713 -17.268 1.00 94.94 100 PHE A N 1
ATOM 799 C CA . PHE A 1 100 ? 4.865 -2.153 -16.521 1.00 94.94 100 PHE A CA 1
ATOM 800 C C . PHE A 1 100 ? 5.262 -2.663 -15.132 1.00 94.94 100 PHE A C 1
ATOM 802 O O . PHE A 1 100 ? 4.808 -2.124 -14.126 1.00 94.94 100 PHE A O 1
ATOM 809 N N . LEU A 1 101 ? 6.153 -3.654 -15.071 1.00 94.69 101 LEU A N 1
ATOM 810 C CA . LEU A 1 101 ? 6.576 -4.274 -13.822 1.00 94.69 101 LEU A CA 1
ATOM 811 C C . LEU A 1 101 ? 7.291 -3.279 -12.906 1.00 94.69 101 LEU A C 1
ATOM 813 O O . LEU A 1 101 ? 7.033 -3.295 -11.711 1.00 94.69 101 LEU A O 1
ATOM 817 N N . SER A 1 102 ? 8.126 -2.376 -13.423 1.00 93.25 102 SER A N 1
ATOM 818 C CA . SER A 1 102 ? 8.773 -1.336 -12.616 1.00 93.25 102 SER A CA 1
ATOM 819 C C . SER A 1 102 ? 7.752 -0.438 -11.920 1.00 93.25 102 SER A C 1
ATOM 821 O O . SER A 1 102 ? 7.835 -0.246 -10.707 1.00 93.25 102 SER A O 1
ATOM 823 N N . ALA A 1 103 ? 6.764 0.076 -12.659 1.00 93.81 103 ALA A N 1
ATOM 824 C CA . ALA A 1 103 ? 5.701 0.903 -12.088 1.00 93.81 103 ALA A CA 1
ATOM 825 C C . ALA A 1 103 ? 4.838 0.104 -11.097 1.00 93.81 103 ALA A C 1
ATOM 827 O O . ALA A 1 103 ? 4.585 0.550 -9.978 1.00 93.81 103 ALA A O 1
ATOM 828 N N . SER A 1 104 ? 4.449 -1.114 -11.473 1.00 94.00 104 SER A N 1
ATOM 829 C CA . SER A 1 104 ? 3.650 -2.014 -10.644 1.00 94.00 104 SER A CA 1
ATOM 830 C C . SER A 1 104 ? 4.356 -2.437 -9.360 1.00 94.00 104 SER A C 1
ATOM 832 O O . SER A 1 104 ? 3.711 -2.500 -8.321 1.00 94.00 104 SER A O 1
ATOM 834 N N . LEU A 1 105 ? 5.667 -2.675 -9.380 1.00 92.19 105 LEU A N 1
ATOM 835 C CA . LEU A 1 105 ? 6.442 -3.013 -8.186 1.00 92.19 105 LEU A CA 1
ATOM 836 C C . LEU A 1 105 ? 6.506 -1.851 -7.195 1.00 92.19 105 LEU A C 1
ATOM 838 O O . LEU A 1 105 ? 6.406 -2.078 -5.992 1.00 92.19 105 LEU A O 1
ATOM 842 N N . VAL A 1 106 ? 6.645 -0.613 -7.681 1.00 90.56 106 VAL A N 1
ATOM 843 C CA . VAL A 1 106 ? 6.545 0.570 -6.809 1.00 90.56 106 VAL A CA 1
ATOM 844 C C . VAL A 1 106 ? 5.130 0.697 -6.247 1.00 90.56 106 VAL A C 1
ATOM 846 O O . VAL A 1 106 ? 4.964 1.040 -5.081 1.00 90.56 106 VAL A O 1
ATOM 849 N N . GLY A 1 107 ? 4.127 0.353 -7.055 1.00 90.12 107 GLY A N 1
ATOM 850 C CA . GLY A 1 107 ? 2.732 0.274 -6.644 1.00 90.12 107 GLY A CA 1
ATOM 851 C C . GLY A 1 107 ? 2.457 -0.688 -5.492 1.00 90.12 107 GLY A C 1
ATOM 852 O O . GLY A 1 107 ? 1.532 -0.468 -4.738 1.00 90.12 107 GLY A O 1
ATOM 853 N N . LEU A 1 108 ? 3.264 -1.724 -5.272 1.00 89.94 108 LEU A N 1
ATOM 854 C CA . LEU A 1 108 ? 3.030 -2.654 -4.158 1.00 89.94 108 LEU A CA 1
ATOM 855 C C . LEU A 1 108 ? 3.265 -2.024 -2.778 1.00 89.94 108 LEU A C 1
ATOM 857 O O . LEU A 1 108 ? 2.944 -2.640 -1.768 1.00 89.94 108 LEU A O 1
ATOM 861 N N . ILE A 1 109 ? 3.840 -0.823 -2.700 1.00 85.06 109 ILE A N 1
ATOM 862 C CA . ILE A 1 109 ? 4.164 -0.182 -1.429 1.00 85.06 109 ILE A CA 1
ATOM 863 C C . ILE A 1 109 ? 3.380 1.132 -1.313 1.00 85.06 109 ILE A C 1
ATOM 865 O O . ILE A 1 109 ? 3.645 2.069 -2.071 1.00 85.06 109 ILE A O 1
ATOM 869 N N . PRO A 1 110 ? 2.454 1.251 -0.342 1.00 78.19 110 PRO A N 1
ATOM 870 C CA . PRO A 1 110 ? 1.772 2.504 -0.056 1.00 78.19 110 PRO A CA 1
ATOM 871 C C . PRO A 1 110 ? 2.791 3.508 0.490 1.00 78.19 110 PRO A C 1
ATOM 873 O O . PRO A 1 110 ? 3.191 3.433 1.650 1.00 78.19 110 PRO A O 1
ATOM 876 N N . MET A 1 111 ? 3.247 4.434 -0.355 1.00 75.44 111 MET A N 1
ATOM 877 C CA . MET A 1 111 ? 4.210 5.468 0.031 1.00 75.44 111 MET A CA 1
ATOM 878 C C . MET A 1 111 ? 3.666 6.870 -0.258 1.00 75.44 111 MET A C 1
ATOM 880 O O . MET A 1 111 ? 3.214 7.134 -1.383 1.00 75.44 111 MET A O 1
ATOM 884 N N . PRO A 1 112 ? 3.759 7.807 0.704 1.00 65.94 112 PRO A N 1
ATOM 885 C CA . PRO A 1 112 ? 3.502 9.211 0.428 1.00 65.94 112 PRO A CA 1
ATOM 886 C C . PRO A 1 112 ? 4.572 9.725 -0.547 1.00 65.94 112 PRO A C 1
ATOM 888 O O . PRO A 1 112 ? 5.739 9.355 -0.466 1.00 65.94 112 PRO A O 1
ATOM 891 N N . GLY A 1 113 ? 4.178 10.534 -1.533 1.00 69.31 113 GLY A N 1
ATOM 892 C CA . GLY A 1 113 ? 5.118 11.024 -2.550 1.00 69.31 113 GLY A CA 1
ATOM 893 C C . GLY A 1 113 ? 5.562 9.974 -3.578 1.00 69.31 113 GLY A C 1
ATOM 894 O O . GLY A 1 113 ? 6.489 10.227 -4.347 1.00 69.31 113 GLY A O 1
ATOM 895 N N . GLY A 1 114 ? 4.875 8.827 -3.672 1.00 74.31 114 GLY A N 1
ATOM 896 C CA . GLY A 1 114 ? 5.227 7.752 -4.606 1.00 74.31 114 GLY A CA 1
ATOM 897 C C . GLY A 1 114 ? 5.374 8.190 -6.071 1.00 74.31 114 GLY A C 1
ATOM 898 O O . GLY A 1 114 ? 6.098 7.541 -6.812 1.00 74.31 114 GLY A O 1
ATOM 899 N N . ALA A 1 115 ? 4.762 9.302 -6.506 1.00 78.88 115 ALA A N 1
ATOM 900 C CA . ALA A 1 115 ? 4.924 9.825 -7.872 1.00 78.88 115 ALA A CA 1
ATOM 901 C C . ALA A 1 115 ? 6.318 10.423 -8.098 1.00 78.88 115 ALA A C 1
ATOM 903 O O . ALA A 1 115 ? 6.977 10.075 -9.071 1.00 78.88 115 ALA A O 1
ATOM 904 N N . LEU A 1 116 ? 6.783 11.254 -7.161 1.00 82.88 116 LEU A N 1
ATOM 905 C CA . LEU A 1 116 ? 8.117 11.857 -7.186 1.00 82.88 116 LEU A CA 1
ATOM 906 C C . LEU A 1 116 ? 9.211 10.786 -7.114 1.00 82.88 116 LEU A C 1
ATOM 908 O O . LEU A 1 116 ? 10.226 10.896 -7.791 1.00 82.88 116 LEU A O 1
ATOM 912 N N . PHE A 1 117 ? 8.980 9.725 -6.335 1.00 82.50 117 PHE A N 1
ATOM 913 C CA . PHE A 1 117 ? 9.923 8.614 -6.215 1.00 82.50 117 PHE A CA 1
ATOM 914 C C . PHE A 1 117 ? 9.906 7.660 -7.424 1.00 82.50 117 PHE A C 1
ATOM 916 O O . PHE A 1 117 ? 10.959 7.226 -7.885 1.00 82.50 117 PHE A O 1
ATOM 923 N N . SER A 1 118 ? 8.723 7.324 -7.948 1.00 84.06 118 SER A N 1
ATOM 924 C CA . SER A 1 118 ? 8.577 6.397 -9.084 1.00 84.06 118 SER A CA 1
ATOM 925 C C . SER A 1 118 ? 8.987 7.012 -10.413 1.00 84.06 118 SER A C 1
ATOM 927 O O . SER A 1 118 ? 9.524 6.294 -11.251 1.00 84.06 118 SER A O 1
ATOM 929 N N . ALA A 1 119 ? 8.765 8.316 -10.608 1.00 87.75 119 ALA A N 1
ATOM 930 C CA . ALA A 1 119 ? 9.048 9.003 -11.863 1.00 87.75 119 ALA A CA 1
ATOM 931 C C . ALA A 1 119 ? 10.464 8.719 -12.403 1.00 87.75 119 ALA A C 1
ATOM 933 O O . ALA A 1 119 ? 10.553 8.203 -13.516 1.00 87.75 119 ALA A O 1
ATOM 934 N N . PRO A 1 120 ? 11.563 8.932 -11.648 1.00 87.62 120 PRO A N 1
ATOM 935 C CA . PRO A 1 120 ? 12.905 8.637 -12.153 1.00 87.62 120 PRO A CA 1
ATOM 936 C C . PRO A 1 120 ? 13.153 7.139 -12.403 1.00 87.62 120 PRO A C 1
ATOM 938 O O . PRO A 1 120 ? 13.866 6.788 -13.338 1.00 87.62 120 PRO A O 1
ATOM 941 N N . LEU A 1 121 ? 12.551 6.242 -11.613 1.00 87.50 121 LEU A N 1
ATOM 942 C CA . LEU A 1 121 ? 12.723 4.787 -11.756 1.00 87.50 121 LEU A CA 1
ATOM 943 C C . LEU A 1 121 ? 12.014 4.239 -13.002 1.00 87.50 121 LEU A C 1
ATOM 945 O O . LEU A 1 121 ? 12.537 3.373 -13.710 1.00 87.50 121 LEU A O 1
ATOM 949 N N . VAL A 1 122 ? 10.810 4.742 -13.273 1.00 87.44 122 VAL A N 1
ATOM 950 C CA . VAL A 1 122 ? 10.038 4.374 -14.460 1.00 87.44 122 VAL A CA 1
ATOM 951 C C . VAL A 1 122 ? 10.627 5.027 -15.704 1.00 87.44 122 VAL A C 1
ATOM 953 O O . VAL A 1 122 ? 10.705 4.360 -16.729 1.00 87.44 122 VAL A O 1
ATOM 956 N N . GLU A 1 123 ? 11.140 6.255 -15.612 1.00 90.00 123 GLU A N 1
ATOM 957 C CA . GLU A 1 123 ? 11.877 6.898 -16.706 1.00 90.00 123 GLU A CA 1
ATOM 958 C C . GLU A 1 123 ? 13.129 6.088 -17.090 1.00 90.00 123 GLU A C 1
ATOM 960 O O . GLU A 1 123 ? 13.339 5.774 -18.263 1.00 90.00 123 GLU A O 1
ATOM 965 N N . GLU A 1 124 ? 13.914 5.634 -16.104 1.00 88.25 124 GLU A N 1
ATOM 966 C CA . GLU A 1 124 ? 15.066 4.746 -16.327 1.00 88.25 124 GLU A CA 1
ATOM 967 C C . GLU A 1 124 ? 14.646 3.414 -16.978 1.00 88.25 124 GLU A C 1
ATOM 969 O O . GLU A 1 124 ? 15.346 2.889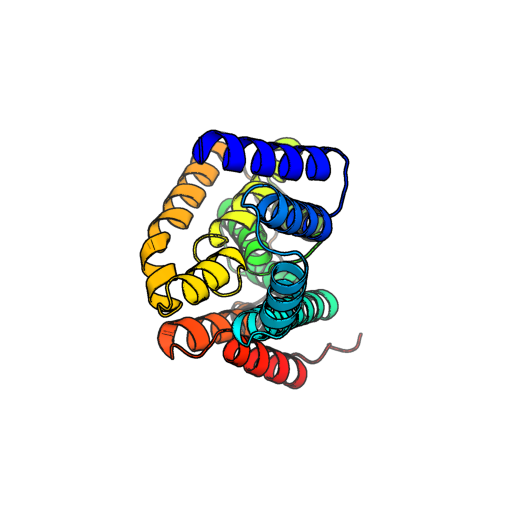 -17.854 1.00 88.25 124 GLU A O 1
ATOM 974 N N . SER A 1 125 ? 13.471 2.894 -16.607 1.00 87.75 125 SER A N 1
ATOM 975 C CA . SER A 1 125 ? 12.852 1.695 -17.195 1.00 87.75 125 SER A CA 1
ATOM 976 C C . SER A 1 125 ? 12.214 1.950 -18.564 1.00 87.75 125 SER A C 1
ATOM 978 O O . SER A 1 125 ? 11.972 1.005 -19.306 1.00 87.75 125 SER A O 1
ATOM 980 N N . ALA A 1 126 ? 11.970 3.207 -18.932 1.00 89.25 126 ALA A N 1
ATOM 981 C CA . ALA A 1 126 ? 11.410 3.619 -20.212 1.00 89.25 126 ALA A CA 1
ATOM 982 C C . ALA A 1 126 ? 12.471 4.123 -21.201 1.00 89.25 126 ALA A C 1
ATOM 984 O O . ALA A 1 126 ? 12.119 4.505 -22.316 1.00 89.25 126 ALA A O 1
ATOM 985 N N . ARG A 1 127 ? 13.772 4.082 -20.856 1.00 86.25 127 ARG A N 1
ATOM 986 C CA . ARG A 1 127 ? 14.853 4.340 -21.832 1.00 86.25 127 ARG A CA 1
ATOM 987 C C . ARG A 1 127 ? 14.623 3.493 -23.090 1.00 86.25 127 ARG A C 1
ATOM 989 O O . ARG A 1 127 ? 14.402 2.285 -22.966 1.00 86.25 127 ARG A O 1
ATOM 996 N N . GLY A 1 128 ? 14.657 4.134 -24.260 1.00 84.00 128 GLY A N 1
ATOM 997 C CA . GLY A 1 128 ? 14.427 3.503 -25.569 1.00 84.00 128 GLY A CA 1
ATOM 998 C C . GLY A 1 128 ? 12.970 3.391 -25.983 1.00 84.00 128 GLY A C 1
ATOM 999 O O . GLY A 1 128 ? 12.667 2.884 -27.057 1.00 84.00 128 GLY A O 1
ATOM 1000 N N . MET A 1 129 ? 12.041 3.854 -25.151 1.00 89.75 129 MET A N 1
ATOM 1001 C CA . MET A 1 129 ? 10.654 4.010 -25.551 1.00 89.75 129 MET A CA 1
ATOM 1002 C C . MET A 1 129 ? 10.484 5.339 -26.287 1.00 89.75 129 MET A C 1
ATOM 1004 O O . MET A 1 129 ? 10.629 6.408 -25.691 1.00 89.75 129 MET A O 1
ATOM 1008 N N . VAL A 1 130 ? 10.111 5.268 -27.564 1.00 89.00 130 VAL A N 1
ATOM 1009 C CA . VAL A 1 130 ? 9.748 6.451 -28.352 1.00 89.00 130 VAL A CA 1
ATOM 1010 C C . VAL A 1 130 ? 8.308 6.826 -27.998 1.00 89.00 130 VAL A C 1
ATOM 1012 O O . VAL A 1 130 ? 7.348 6.299 -28.565 1.00 89.00 130 VAL A O 1
ATOM 1015 N N . ALA A 1 131 ? 8.153 7.674 -26.983 1.00 90.25 131 ALA A N 1
ATOM 1016 C CA . ALA A 1 131 ? 6.867 8.152 -26.487 1.00 90.25 131 ALA A CA 1
ATOM 1017 C C . ALA A 1 131 ? 7.003 9.522 -25.816 1.00 90.25 131 ALA A C 1
ATOM 1019 O O . ALA A 1 131 ? 8.075 9.884 -25.332 1.00 90.25 131 ALA A O 1
ATOM 1020 N N . THR A 1 132 ? 5.895 10.261 -25.762 1.00 91.75 132 THR A N 1
ATOM 1021 C CA . THR A 1 132 ? 5.839 11.564 -25.097 1.00 91.75 132 THR A CA 1
ATOM 1022 C C . THR A 1 132 ? 5.927 11.423 -23.573 1.00 91.75 132 THR A C 1
ATOM 1024 O O . THR A 1 132 ? 5.647 10.355 -23.011 1.00 91.75 132 THR A O 1
ATOM 1027 N N . ASN A 1 133 ? 6.293 12.507 -22.888 1.00 90.56 133 ASN A N 1
ATOM 1028 C CA . ASN A 1 133 ? 6.396 12.525 -21.427 1.00 90.56 133 ASN A CA 1
ATOM 1029 C C . ASN A 1 133 ? 5.040 12.272 -20.756 1.00 90.56 133 ASN A C 1
ATOM 1031 O O . ASN A 1 133 ? 4.978 11.577 -19.746 1.00 90.56 133 ASN A O 1
ATOM 1035 N N . GLU A 1 134 ? 3.945 12.744 -21.353 1.00 92.38 134 GLU A N 1
ATOM 1036 C CA . GLU A 1 134 ? 2.578 12.506 -20.877 1.00 92.38 134 GLU A CA 1
ATOM 1037 C C . GLU A 1 134 ? 2.253 11.013 -20.910 1.00 92.38 134 GLU A C 1
ATOM 1039 O O . GLU A 1 134 ? 1.654 10.478 -19.978 1.00 92.38 134 GLU A O 1
ATOM 1044 N N . ARG A 1 135 ? 2.697 10.305 -21.956 1.00 93.00 135 ARG A N 1
ATOM 1045 C CA . ARG A 1 135 ? 2.486 8.861 -22.064 1.00 93.00 135 ARG A CA 1
ATOM 1046 C C . ARG A 1 135 ? 3.334 8.084 -21.059 1.00 93.00 135 ARG A C 1
ATOM 1048 O O . ARG A 1 135 ? 2.826 7.139 -20.462 1.00 93.00 135 ARG A O 1
ATOM 1055 N N . LYS A 1 136 ? 4.587 8.475 -20.811 1.00 92.12 136 LYS A N 1
ATOM 1056 C CA . LYS A 1 136 ? 5.402 7.865 -19.742 1.00 92.12 136 LYS A CA 1
ATOM 1057 C C . LYS A 1 136 ? 4.805 8.127 -18.356 1.00 92.12 136 LYS A C 1
ATOM 1059 O O . LYS A 1 136 ? 4.714 7.204 -17.547 1.00 92.12 136 LYS A O 1
ATOM 1064 N N . ALA A 1 137 ? 4.323 9.346 -18.112 1.00 92.88 137 ALA A N 1
ATOM 1065 C CA . ALA A 1 137 ? 3.618 9.712 -16.889 1.00 92.88 137 ALA A CA 1
ATOM 1066 C C . ALA A 1 137 ? 2.328 8.898 -16.711 1.00 92.88 137 ALA A C 1
ATOM 1068 O O . ALA A 1 137 ? 2.080 8.401 -15.615 1.00 92.88 137 ALA A O 1
ATOM 1069 N N . TYR A 1 138 ? 1.559 8.687 -17.786 1.00 94.75 138 TYR A N 1
ATOM 1070 C CA . TYR A 1 138 ? 0.397 7.798 -17.787 1.00 94.75 138 TYR A CA 1
ATOM 1071 C C . TYR A 1 138 ? 0.778 6.368 -17.401 1.00 94.75 138 TYR A C 1
ATOM 1073 O O . TYR A 1 138 ? 0.152 5.806 -16.511 1.00 94.75 138 TYR A O 1
ATOM 1081 N N . LEU A 1 139 ? 1.807 5.780 -18.022 1.00 94.69 139 LEU A N 1
ATOM 1082 C CA . LEU A 1 139 ? 2.228 4.406 -17.719 1.00 94.69 139 LEU A CA 1
ATOM 1083 C C . LEU A 1 139 ? 2.671 4.267 -16.260 1.00 94.69 139 LEU A C 1
ATOM 1085 O O . LEU A 1 139 ? 2.268 3.321 -15.587 1.00 94.69 139 LEU A O 1
ATOM 1089 N N . ASN A 1 140 ? 3.448 5.234 -15.760 1.00 94.38 140 ASN A N 1
ATOM 1090 C CA . ASN A 1 140 ? 3.842 5.277 -14.356 1.00 94.38 140 ASN A CA 1
ATOM 1091 C C . ASN A 1 140 ? 2.617 5.378 -13.437 1.00 94.38 140 ASN A C 1
ATOM 1093 O O . ASN A 1 140 ? 2.470 4.583 -12.514 1.00 94.38 140 ASN A O 1
ATOM 1097 N N . TYR A 1 141 ? 1.724 6.336 -13.699 1.00 93.44 141 TYR A N 1
ATOM 1098 C CA . TYR A 1 141 ? 0.531 6.564 -12.891 1.00 93.44 141 TYR A CA 1
ATOM 1099 C C . TYR A 1 141 ? -0.427 5.376 -12.933 1.00 93.44 141 TYR A C 1
ATOM 1101 O O . TYR A 1 141 ? -0.895 4.945 -11.894 1.00 93.44 141 TYR A O 1
ATOM 1109 N N . TRP A 1 142 ? -0.724 4.811 -14.094 1.00 95.31 142 TRP A N 1
ATOM 1110 C CA . TRP A 1 142 ? -1.718 3.752 -14.202 1.00 95.31 142 TRP A CA 1
ATOM 1111 C C . TRP A 1 142 ? -1.221 2.454 -13.562 1.00 95.31 142 TRP A C 1
ATOM 1113 O O . TRP A 1 142 ? -1.875 1.890 -12.686 1.00 95.31 142 TRP A O 1
ATOM 1123 N N . PHE A 1 143 ? -0.024 1.998 -13.943 1.00 95.19 143 PHE A N 1
ATOM 1124 C CA . PHE A 1 143 ? 0.458 0.681 -13.531 1.00 95.19 143 PHE A CA 1
ATOM 1125 C C . PHE A 1 143 ? 0.872 0.585 -12.067 1.00 95.19 143 PHE A C 1
ATOM 1127 O O . PHE A 1 143 ? 0.880 -0.518 -11.524 1.00 95.19 143 PHE A O 1
ATOM 1134 N N . ARG A 1 144 ? 1.148 1.703 -11.390 1.00 93.12 144 ARG A N 1
ATOM 1135 C CA . ARG A 1 144 ? 1.376 1.699 -9.937 1.00 93.12 144 ARG A CA 1
ATOM 1136 C C . ARG A 1 144 ? 0.094 1.547 -9.104 1.00 93.12 144 ARG A C 1
ATOM 1138 O O . ARG A 1 144 ? 0.209 1.285 -7.917 1.00 93.12 144 ARG A O 1
ATOM 1145 N N . HIS A 1 145 ? -1.099 1.730 -9.679 1.00 93.44 145 HIS A N 1
ATOM 1146 C CA . HIS A 1 145 ? -2.373 1.606 -8.943 1.00 93.44 145 HIS A CA 1
ATOM 1147 C C . HIS A 1 145 ? -3.105 0.283 -9.241 1.00 93.44 145 HIS A C 1
ATOM 1149 O O . HIS A 1 145 ? -4.188 0.044 -8.715 1.00 93.44 145 HIS A O 1
ATOM 1155 N N . VAL A 1 146 ? -2.525 -0.619 -10.043 1.00 95.12 146 VAL A N 1
ATOM 1156 C CA . VAL A 1 146 ? -3.194 -1.887 -10.414 1.00 95.12 146 VAL A CA 1
ATOM 1157 C C . VAL A 1 146 ? -3.384 -2.849 -9.238 1.00 95.12 146 VAL A C 1
ATOM 1159 O O . VAL A 1 146 ? -4.155 -3.799 -9.326 1.00 95.12 146 VAL A O 1
ATOM 1162 N N . TRP A 1 147 ? -2.665 -2.621 -8.136 1.00 93.19 147 TRP A N 1
ATOM 1163 C CA . TRP A 1 147 ? -2.677 -3.491 -6.963 1.00 93.19 147 TRP A CA 1
ATOM 1164 C C . TRP A 1 147 ? -3.535 -2.971 -5.810 1.00 93.19 147 TRP A C 1
ATOM 1166 O O . TRP A 1 147 ? -3.769 -3.727 -4.869 1.00 93.19 147 TRP A O 1
ATOM 1176 N N . GLU A 1 148 ? -4.033 -1.729 -5.864 1.00 90.56 148 GLU A N 1
ATOM 1177 C CA . GLU A 1 148 ? -4.731 -1.105 -4.723 1.00 90.56 148 GLU A CA 1
ATOM 1178 C C . GLU A 1 148 ? -5.947 -1.909 -4.259 1.00 90.56 148 GLU A C 1
ATOM 1180 O O . GLU A 1 148 ? -6.243 -1.977 -3.068 1.00 90.56 148 GLU A O 1
ATOM 1185 N N . GLY A 1 149 ? -6.628 -2.554 -5.209 1.00 90.44 149 GLY A N 1
ATOM 1186 C CA . GLY A 1 149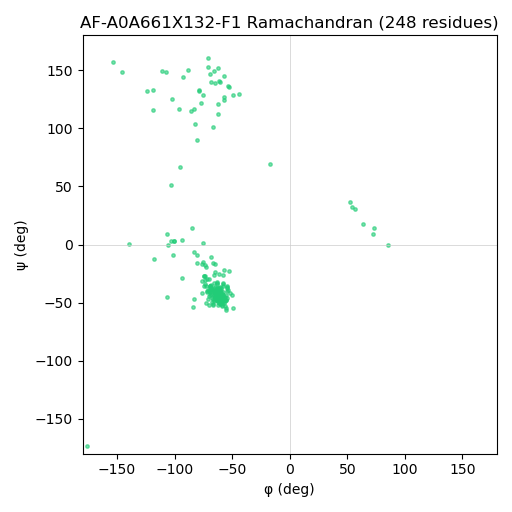 ? -7.805 -3.373 -4.945 1.00 90.44 149 GLY A CA 1
ATOM 1187 C C . GLY A 1 149 ? -7.513 -4.789 -4.445 1.00 90.44 149 GLY A C 1
ATOM 1188 O O . GLY A 1 149 ? -8.450 -5.475 -4.062 1.00 90.44 149 GLY A O 1
ATOM 1189 N N . VAL A 1 150 ? -6.261 -5.263 -4.452 1.00 92.19 150 VAL A N 1
ATOM 1190 C CA . VAL A 1 150 ? -5.945 -6.681 -4.156 1.00 92.19 150 VAL A CA 1
ATOM 1191 C C . VAL A 1 150 ? -4.709 -6.912 -3.298 1.00 92.19 150 VAL A C 1
ATOM 1193 O O . VAL A 1 150 ? -4.342 -8.062 -3.054 1.00 92.19 150 VAL A O 1
ATOM 1196 N N . PHE A 1 151 ? -4.016 -5.859 -2.879 1.00 92.31 151 PHE A N 1
ATOM 1197 C CA . PHE A 1 151 ? -2.780 -6.016 -2.133 1.00 92.31 151 PHE A CA 1
ATOM 1198 C C . PHE A 1 151 ? -3.021 -5.780 -0.629 1.00 92.31 151 PHE A C 1
ATOM 1200 O O . PHE A 1 151 ? -3.561 -4.741 -0.247 1.00 92.31 151 PHE A O 1
ATOM 1207 N N . PRO A 1 152 ? -2.655 -6.735 0.251 1.00 89.50 152 PRO A N 1
ATOM 1208 C CA . PRO A 1 152 ? -3.181 -6.837 1.620 1.00 89.50 152 PRO A CA 1
ATOM 1209 C C . PRO A 1 152 ? -2.818 -5.674 2.545 1.00 89.50 152 PRO A C 1
ATOM 1211 O O . PRO A 1 152 ? -3.437 -5.518 3.593 1.00 89.50 152 PRO A O 1
ATOM 1214 N N . ILE A 1 153 ? -1.821 -4.866 2.181 1.00 89.25 153 ILE A N 1
ATOM 1215 C CA . ILE A 1 153 ? -1.391 -3.711 2.980 1.00 89.25 153 ILE A CA 1
ATOM 1216 C C . ILE A 1 153 ? -2.069 -2.404 2.557 1.00 89.25 153 ILE A C 1
ATOM 1218 O O . ILE A 1 153 ? -1.746 -1.352 3.106 1.00 89.25 153 ILE A O 1
ATOM 1222 N N . TYR A 1 154 ? -3.004 -2.436 1.602 1.00 90.25 154 TYR A N 1
ATOM 1223 C CA . TYR A 1 154 ? -3.768 -1.244 1.253 1.00 90.25 154 TYR A CA 1
ATOM 1224 C C . TYR A 1 154 ? -4.830 -0.926 2.312 1.00 90.25 154 TYR A C 1
ATOM 1226 O O . TYR A 1 154 ? -5.658 -1.787 2.627 1.00 90.25 154 TYR A O 1
ATOM 1234 N N . PRO A 1 155 ? -4.876 0.324 2.817 1.00 87.50 155 PRO A N 1
ATOM 1235 C CA . PRO A 1 155 ? -5.791 0.719 3.888 1.00 87.50 155 PRO A CA 1
ATOM 1236 C C . PRO A 1 155 ? -7.261 0.395 3.614 1.00 87.50 155 PRO A C 1
ATOM 1238 O O . PRO A 1 155 ? -7.965 -0.044 4.519 1.00 87.50 155 PRO A O 1
ATOM 1241 N N . ALA A 1 156 ? -7.716 0.573 2.369 1.00 88.88 156 ALA A N 1
ATOM 1242 C CA . ALA A 1 156 ? -9.103 0.331 1.984 1.00 88.88 156 ALA A CA 1
ATOM 1243 C C . ALA A 1 156 ? -9.516 -1.137 2.180 1.00 88.88 156 ALA A C 1
ATOM 1245 O O . ALA A 1 156 ? -10.563 -1.407 2.763 1.00 88.88 156 ALA A O 1
ATOM 1246 N N . LEU A 1 157 ? -8.675 -2.091 1.766 1.00 91.62 157 LEU A N 1
ATOM 1247 C CA . LEU A 1 157 ? -8.970 -3.521 1.914 1.00 91.62 157 LEU A CA 1
ATOM 1248 C C . LEU A 1 157 ? -8.961 -3.950 3.374 1.00 91.62 157 LEU A C 1
ATOM 1250 O O . LEU A 1 157 ? -9.759 -4.789 3.792 1.00 91.62 157 LEU A O 1
ATOM 1254 N N . ILE A 1 158 ? -8.080 -3.349 4.170 1.00 88.94 158 ILE A N 1
ATOM 1255 C CA . ILE A 1 158 ? -8.019 -3.656 5.592 1.00 88.94 158 ILE A CA 1
ATOM 1256 C C . ILE A 1 158 ? -9.259 -3.118 6.301 1.00 88.94 158 ILE A C 1
ATOM 1258 O O . ILE A 1 158 ? -9.851 -3.820 7.118 1.00 88.94 158 ILE A O 1
ATOM 1262 N N . LEU A 1 159 ? -9.701 -1.914 5.941 1.00 88.75 159 LEU A N 1
ATOM 1263 C CA . LEU A 1 159 ? -10.936 -1.346 6.461 1.00 88.75 159 LEU A CA 1
ATOM 1264 C C . LEU A 1 159 ? -12.142 -2.243 6.143 1.00 88.75 159 LEU A C 1
ATOM 1266 O O . LEU A 1 159 ? -12.952 -2.508 7.028 1.00 88.75 159 LEU A O 1
ATOM 1270 N N . ILE A 1 160 ? -12.215 -2.779 4.919 1.00 91.19 160 ILE A N 1
ATOM 1271 C CA . ILE A 1 160 ? -13.240 -3.756 4.518 1.00 91.19 160 ILE A CA 1
ATOM 1272 C C . ILE A 1 160 ? -13.169 -5.011 5.398 1.00 91.19 160 ILE A C 1
ATOM 1274 O O . ILE A 1 160 ? -14.191 -5.442 5.928 1.00 91.19 160 ILE A O 1
ATOM 1278 N N . SER A 1 161 ? -11.976 -5.581 5.590 1.00 89.00 161 SER A N 1
ATOM 1279 C CA . SER A 1 161 ? -11.779 -6.778 6.420 1.00 89.00 161 SER A CA 1
ATOM 1280 C C . SER A 1 161 ? -12.214 -6.554 7.874 1.00 89.00 161 SER A C 1
ATOM 1282 O O . SER A 1 161 ? -12.908 -7.402 8.435 1.00 89.00 161 SER A O 1
ATOM 1284 N N . ILE A 1 162 ? -11.874 -5.402 8.463 1.00 86.69 162 ILE A N 1
ATOM 1285 C CA . ILE A 1 162 ? -12.248 -5.042 9.839 1.00 86.69 162 ILE A CA 1
ATOM 1286 C C . ILE A 1 162 ? -13.764 -4.843 9.954 1.00 86.69 162 ILE A C 1
ATOM 1288 O O . ILE A 1 162 ? -14.396 -5.447 10.818 1.00 86.69 162 ILE A O 1
ATOM 1292 N N . PHE A 1 163 ? -14.365 -4.036 9.077 1.00 87.62 163 PHE A N 1
ATOM 1293 C CA . PHE A 1 163 ? -15.789 -3.699 9.164 1.00 87.62 163 PHE A CA 1
ATOM 1294 C C . PHE A 1 163 ? -16.708 -4.879 8.870 1.00 87.62 163 PHE A C 1
ATOM 1296 O O . PHE A 1 163 ? -17.706 -5.063 9.564 1.00 87.62 163 PHE A O 1
ATOM 1303 N N . LEU A 1 164 ? -16.365 -5.696 7.875 1.00 91.44 164 LEU A N 1
ATOM 1304 C CA . LEU A 1 164 ? -17.143 -6.886 7.534 1.00 91.44 164 LEU A C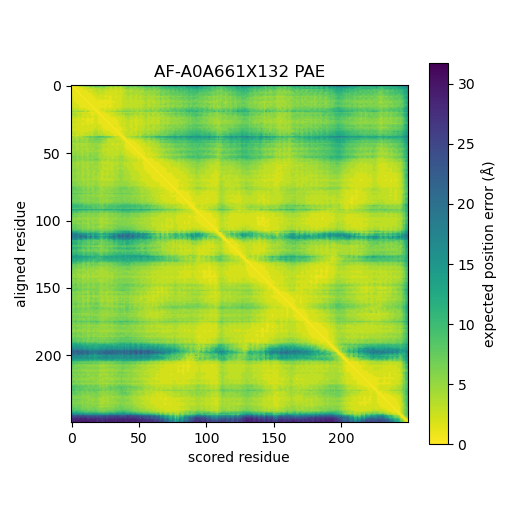A 1
ATOM 1305 C C . LEU A 1 164 ? -16.786 -8.094 8.409 1.00 91.44 164 LEU A C 1
ATOM 1307 O O . LEU A 1 164 ? -17.453 -9.120 8.315 1.00 91.44 164 LEU A O 1
ATOM 1311 N N . LYS A 1 165 ? -15.756 -7.984 9.262 1.00 88.88 165 LYS A N 1
ATOM 1312 C CA . LYS A 1 165 ? -15.241 -9.067 10.116 1.00 88.88 165 LYS A CA 1
ATOM 1313 C C . LYS A 1 165 ? -14.926 -10.347 9.332 1.00 88.88 165 LYS A C 1
ATOM 1315 O O . LYS A 1 165 ? -15.135 -11.453 9.824 1.00 88.88 165 LYS A O 1
ATOM 1320 N N . ILE A 1 166 ? -14.415 -10.195 8.112 1.00 90.69 166 ILE A N 1
ATOM 1321 C CA . ILE A 1 166 ? -14.013 -11.310 7.247 1.00 90.69 166 ILE A CA 1
ATOM 1322 C C . ILE A 1 166 ? -12.490 -11.355 7.092 1.00 90.69 166 ILE A C 1
ATOM 1324 O O . ILE A 1 166 ? -11.842 -10.303 7.108 1.00 90.69 166 ILE A O 1
ATOM 1328 N N . PRO A 1 167 ? -11.896 -12.548 6.901 1.00 89.44 167 PRO A N 1
ATOM 1329 C CA . PRO A 1 167 ? -10.462 -12.675 6.669 1.00 89.44 167 PRO A CA 1
ATOM 1330 C C . PRO A 1 167 ? -9.998 -11.869 5.451 1.00 89.44 167 PRO A C 1
ATOM 1332 O O . PRO A 1 167 ? -10.691 -11.825 4.432 1.00 89.44 167 PRO A O 1
ATOM 1335 N N . MET A 1 168 ? -8.785 -11.307 5.519 1.00 88.69 168 MET A N 1
ATOM 1336 C CA . MET A 1 168 ? -8.175 -10.565 4.406 1.00 88.69 168 MET A CA 1
ATOM 1337 C C . MET A 1 168 ? -8.184 -11.384 3.109 1.00 88.69 168 MET A C 1
ATOM 1339 O O . MET A 1 168 ? -8.567 -10.876 2.060 1.00 88.69 168 MET A O 1
ATOM 1343 N N . ARG A 1 169 ? -7.874 -12.684 3.189 1.00 91.38 169 ARG A N 1
ATOM 1344 C CA . ARG A 1 169 ? -7.939 -13.614 2.053 1.00 91.38 169 ARG A CA 1
ATOM 1345 C C . ARG A 1 169 ? -9.275 -13.546 1.301 1.00 91.38 169 ARG A C 1
ATOM 1347 O O . ARG A 1 169 ? -9.268 -13.523 0.075 1.00 91.38 169 ARG A O 1
ATOM 1354 N N . THR A 1 170 ? -10.402 -13.492 2.010 1.00 92.06 170 THR A N 1
ATOM 1355 C CA . THR A 1 170 ? -11.739 -13.404 1.401 1.00 92.06 170 THR A CA 1
ATOM 1356 C C . THR A 1 170 ? -11.915 -12.091 0.642 1.00 92.06 170 THR A C 1
ATOM 1358 O O . THR A 1 170 ? -12.414 -12.095 -0.479 1.00 92.06 170 THR A O 1
ATOM 1361 N N . VAL A 1 171 ? -11.447 -10.974 1.214 1.00 93.00 171 VAL A N 1
ATOM 1362 C CA . VAL A 1 171 ? -11.476 -9.657 0.556 1.00 93.00 171 VAL A CA 1
ATOM 1363 C C . VAL A 1 171 ? -10.656 -9.682 -0.733 1.00 93.00 171 VAL A C 1
ATOM 1365 O O . VAL A 1 171 ? -11.154 -9.262 -1.776 1.00 93.00 171 VAL A O 1
ATOM 1368 N N . LEU A 1 172 ? -9.434 -10.222 -0.692 1.00 92.31 172 LEU A N 1
ATOM 1369 C CA . LEU A 1 172 ? -8.559 -10.292 -1.866 1.00 92.31 172 LEU A CA 1
ATOM 1370 C C . LEU A 1 172 ? -9.159 -11.160 -2.977 1.00 92.31 172 LEU A C 1
ATOM 1372 O O . LEU A 1 172 ? -9.173 -10.756 -4.139 1.00 92.31 172 LEU A O 1
ATOM 1376 N N . LEU A 1 173 ? -9.702 -12.327 -2.618 1.00 91.81 173 LEU A N 1
ATOM 1377 C CA . LEU A 1 173 ? -10.361 -13.228 -3.565 1.00 91.81 173 LEU A CA 1
ATOM 1378 C C . LEU A 1 173 ? -11.638 -12.630 -4.162 1.00 91.81 173 LEU A C 1
ATOM 1380 O O . LEU A 1 173 ? -11.989 -12.993 -5.273 1.00 91.81 173 LEU A O 1
ATOM 1384 N N . ALA A 1 174 ? -12.318 -11.707 -3.483 1.00 93.62 174 ALA A N 1
ATOM 1385 C CA . ALA A 1 174 ? -13.463 -11.005 -4.063 1.00 93.62 174 ALA A CA 1
ATOM 1386 C C . ALA A 1 174 ? -13.047 -9.941 -5.100 1.00 93.62 174 ALA A C 1
ATOM 1388 O O . ALA A 1 174 ? -13.806 -9.645 -6.018 1.00 93.62 174 ALA A O 1
ATOM 1389 N N . HIS A 1 175 ? -11.837 -9.384 -4.982 1.00 93.19 175 HIS A N 1
ATOM 1390 C CA . HIS A 1 175 ? -11.361 -8.272 -5.816 1.00 93.19 175 HIS A CA 1
ATOM 1391 C C . HIS A 1 175 ? -10.327 -8.684 -6.875 1.00 93.19 175 HIS A C 1
ATOM 1393 O O . HIS A 1 175 ? -9.883 -7.838 -7.652 1.00 93.19 175 HIS A O 1
ATOM 1399 N N . PHE A 1 176 ? -9.950 -9.966 -6.953 1.00 90.81 176 PHE A N 1
ATOM 1400 C CA . PHE A 1 176 ? -8.851 -10.451 -7.806 1.00 90.81 176 PHE A CA 1
ATOM 1401 C C . PHE A 1 176 ? -9.003 -10.123 -9.302 1.00 90.81 176 PHE A C 1
ATOM 1403 O O . PHE A 1 176 ? -8.012 -10.107 -10.031 1.00 90.81 176 PHE A O 1
ATOM 1410 N N . ILE A 1 177 ? -10.231 -9.863 -9.764 1.00 95.06 177 ILE A N 1
ATOM 1411 C CA . ILE A 1 177 ? -10.520 -9.488 -11.150 1.00 95.06 177 ILE A CA 1
ATOM 1412 C C . ILE A 1 177 ? -10.087 -8.049 -11.474 1.00 95.06 177 ILE A C 1
ATOM 1414 O O . ILE A 1 177 ? -9.755 -7.748 -12.621 1.00 95.06 177 ILE A O 1
ATOM 1418 N N . LEU A 1 178 ? -10.037 -7.153 -10.481 1.00 94.38 178 LEU A N 1
ATOM 1419 C CA . LEU A 1 178 ? -9.757 -5.730 -10.699 1.00 94.38 178 LEU A CA 1
ATOM 1420 C C . LEU A 1 178 ? -8.370 -5.463 -11.311 1.00 94.38 178 LEU A C 1
ATOM 1422 O O . LEU A 1 178 ? -8.319 -4.751 -12.316 1.00 94.38 178 LEU A O 1
ATOM 1426 N N . PRO A 1 179 ? -7.262 -6.053 -10.820 1.00 95.06 179 PRO A N 1
ATOM 1427 C CA . PRO A 1 179 ? -5.947 -5.892 -11.435 1.00 95.06 179 PRO A CA 1
ATOM 1428 C C . PRO A 1 179 ? -5.920 -6.390 -12.870 1.00 95.06 179 PRO A C 1
ATOM 1430 O O . PRO A 1 179 ? -5.284 -5.771 -13.709 1.00 95.06 179 PRO A O 1
ATOM 1433 N N . ILE A 1 180 ? -6.622 -7.485 -13.180 1.00 95.75 180 ILE A N 1
ATOM 1434 C CA . ILE A 1 180 ? -6.660 -8.040 -14.539 1.00 95.75 180 ILE A CA 1
ATOM 1435 C C . ILE A 1 180 ? -7.280 -7.013 -15.489 1.00 95.75 180 ILE A C 1
ATOM 1437 O O . ILE A 1 180 ? -6.710 -6.718 -16.543 1.00 95.75 180 ILE A O 1
ATOM 1441 N N . LEU A 1 181 ? -8.407 -6.416 -15.093 1.00 96.50 181 LEU A N 1
ATOM 1442 C CA . LEU A 1 181 ? -9.076 -5.375 -15.872 1.00 96.50 181 LEU A CA 1
ATOM 1443 C C . LEU A 1 181 ? -8.218 -4.109 -15.982 1.00 96.50 181 LEU A C 1
ATOM 1445 O O . LEU A 1 181 ? -8.056 -3.573 -17.078 1.00 96.50 181 LEU A O 1
ATOM 1449 N N . GLN A 1 182 ? -7.620 -3.656 -14.878 1.00 96.38 182 GLN A N 1
ATOM 1450 C CA . GLN A 1 182 ? -6.775 -2.462 -14.860 1.00 96.38 182 GLN A CA 1
ATOM 1451 C C . GLN A 1 182 ? -5.501 -2.651 -15.692 1.00 96.38 182 GLN A C 1
ATOM 1453 O O . GLN A 1 182 ? -5.160 -1.773 -16.482 1.00 96.38 182 GLN A O 1
ATOM 1458 N N . ILE A 1 183 ? -4.819 -3.791 -15.583 1.00 97.31 183 ILE A N 1
ATOM 1459 C CA . ILE A 1 183 ? -3.638 -4.114 -16.393 1.00 97.31 183 ILE A CA 1
ATOM 1460 C C . ILE A 1 183 ? -4.026 -4.162 -17.869 1.00 97.31 183 ILE A C 1
ATOM 1462 O O . ILE A 1 183 ? -3.355 -3.535 -18.685 1.00 97.31 183 ILE A O 1
ATOM 1466 N N . SER A 1 184 ? -5.128 -4.834 -18.212 1.00 96.69 184 SER A N 1
ATOM 1467 C CA . SER A 1 184 ? -5.595 -4.944 -19.599 1.00 96.69 184 SER A CA 1
ATOM 1468 C C . SER A 1 184 ? -5.919 -3.575 -20.197 1.00 96.69 184 SER A C 1
ATOM 1470 O O . SER A 1 184 ? -5.397 -3.226 -21.255 1.00 96.69 184 SER A O 1
ATOM 1472 N N . ALA A 1 185 ? -6.712 -2.757 -19.500 1.00 96.31 185 ALA A N 1
ATOM 1473 C CA . ALA A 1 185 ? -7.055 -1.409 -19.947 1.00 96.31 185 ALA A CA 1
ATOM 1474 C C . ALA A 1 185 ? -5.807 -0.522 -20.090 1.00 96.31 185 ALA A C 1
ATOM 1476 O O . ALA A 1 185 ? -5.609 0.120 -21.124 1.00 96.31 185 ALA A O 1
ATOM 1477 N N . GLY A 1 186 ? -4.924 -0.549 -19.087 1.00 96.00 186 GLY A N 1
ATOM 1478 C CA . GLY A 1 186 ? -3.669 0.200 -19.093 1.00 96.00 186 GLY A CA 1
ATOM 1479 C C . GLY A 1 186 ? -2.748 -0.200 -20.237 1.00 96.00 186 GLY A C 1
ATOM 1480 O O . GLY A 1 186 ? -2.143 0.652 -20.887 1.00 96.00 186 GLY A O 1
ATOM 1481 N N . TRP A 1 187 ? -2.678 -1.497 -20.531 1.00 96.06 187 TRP A N 1
ATOM 1482 C CA . TRP A 1 187 ? -1.863 -2.031 -21.613 1.00 96.06 187 TRP A CA 1
ATOM 1483 C C . TRP A 1 187 ? -2.392 -1.611 -22.986 1.00 96.06 187 TRP A C 1
ATOM 1485 O O . TRP A 1 187 ? -1.630 -1.094 -23.807 1.00 96.06 187 TRP A O 1
ATOM 1495 N N . LEU A 1 188 ? -3.697 -1.789 -23.219 1.00 95.38 188 LEU A N 1
ATOM 1496 C CA . LEU A 1 188 ? -4.353 -1.460 -24.487 1.00 95.38 188 LEU A CA 1
ATOM 1497 C C . LEU A 1 188 ? -4.256 0.032 -24.818 1.00 95.38 188 LEU A C 1
ATOM 1499 O O . LEU A 1 188 ? -4.019 0.388 -25.971 1.00 95.38 188 LEU A O 1
ATOM 1503 N N . ILE A 1 189 ? -4.406 0.907 -23.823 1.00 94.62 189 ILE A N 1
ATOM 1504 C CA . ILE A 1 189 ? -4.368 2.363 -24.014 1.00 94.62 189 ILE A CA 1
ATOM 1505 C C . ILE A 1 189 ? -2.921 2.877 -24.032 1.00 94.62 189 ILE A C 1
ATOM 1507 O O . ILE A 1 189 ? -2.528 3.650 -24.914 1.00 94.62 189 ILE A O 1
ATOM 1511 N N . GLY A 1 190 ? -2.112 2.440 -23.067 1.00 93.31 190 GLY A N 1
ATOM 1512 C CA . GLY A 1 190 ? -0.779 2.976 -22.808 1.00 93.31 190 GLY A CA 1
ATOM 1513 C C . GLY A 1 190 ? 0.267 2.588 -23.847 1.00 93.31 190 GLY A C 1
ATOM 1514 O O . GLY A 1 190 ? 1.121 3.407 -24.190 1.00 93.31 190 GLY A O 1
ATOM 1515 N N . TYR A 1 191 ? 0.191 1.368 -24.388 1.00 94.00 191 TYR A N 1
ATOM 1516 C CA . TYR A 1 191 ? 1.185 0.858 -25.339 1.00 94.00 191 TYR A CA 1
ATOM 1517 C C . TYR A 1 191 ? 0.758 0.920 -26.809 1.00 94.00 191 TYR A C 1
ATOM 1519 O O . TYR A 1 191 ? 1.523 0.490 -27.684 1.00 94.00 191 TYR A O 1
ATOM 1527 N N . ARG A 1 192 ? -0.423 1.472 -27.112 1.00 92.12 192 ARG A N 1
ATOM 1528 C CA . ARG A 1 192 ? -0.910 1.622 -28.489 1.00 92.12 192 ARG A CA 1
ATOM 1529 C C . ARG A 1 192 ? 0.007 2.540 -29.299 1.00 92.12 192 ARG A C 1
ATOM 1531 O O . ARG A 1 192 ? 0.195 3.708 -28.960 1.00 92.12 192 ARG A O 1
ATOM 1538 N N . GLY A 1 193 ? 0.561 2.000 -30.385 1.00 87.69 193 GLY A N 1
ATOM 1539 C CA . GLY A 1 193 ? 1.467 2.725 -31.285 1.00 87.69 193 GLY A CA 1
ATOM 1540 C C . GLY A 1 193 ? 2.862 2.993 -30.709 1.00 87.69 193 GLY A C 1
ATOM 1541 O O . GLY A 1 193 ? 3.632 3.729 -31.316 1.00 87.69 193 GLY A O 1
ATOM 1542 N N . VAL A 1 194 ? 3.208 2.410 -29.555 1.00 88.88 194 VAL A N 1
ATOM 1543 C CA . VAL A 1 194 ? 4.532 2.580 -28.943 1.00 88.88 194 VAL A CA 1
ATOM 1544 C C . VAL A 1 194 ? 5.563 1.722 -29.667 1.00 88.88 194 VAL A C 1
ATOM 1546 O O . VAL A 1 194 ? 5.447 0.489 -29.680 1.00 88.88 194 VAL A O 1
ATOM 1549 N N . LYS A 1 195 ? 6.596 2.388 -30.191 1.00 86.38 195 LYS A N 1
ATOM 1550 C CA . LYS A 1 195 ? 7.812 1.773 -30.730 1.00 86.38 195 LYS A CA 1
ATOM 1551 C C . LYS A 1 195 ? 8.885 1.694 -29.644 1.00 86.38 195 LYS A C 1
ATOM 1553 O O . LYS A 1 195 ? 8.978 2.570 -28.783 1.00 86.38 195 LYS A O 1
ATOM 1558 N N . LEU A 1 196 ? 9.664 0.619 -29.683 1.00 86.56 196 LEU A N 1
ATOM 1559 C CA . LEU A 1 196 ? 10.773 0.381 -28.769 1.00 86.56 196 LEU A CA 1
ATOM 1560 C C . LEU A 1 196 ? 12.068 0.290 -29.562 1.00 86.56 196 LEU A C 1
ATOM 1562 O O . LEU A 1 196 ? 12.138 -0.433 -30.554 1.00 86.56 196 LEU A O 1
ATOM 1566 N N . GLU A 1 197 ? 13.082 0.987 -29.082 1.00 83.81 197 GLU A N 1
ATOM 1567 C CA . GLU A 1 197 ? 14.458 0.843 -29.523 1.00 83.81 197 GLU A CA 1
ATOM 1568 C C . GLU A 1 197 ? 15.158 -0.243 -28.710 1.00 83.81 197 GLU A C 1
ATOM 1570 O O . GLU A 1 197 ? 14.845 -0.495 -27.541 1.00 83.81 197 GLU A O 1
ATOM 1575 N N . ASN A 1 198 ? 16.124 -0.897 -29.346 1.00 73.94 198 ASN A N 1
ATOM 1576 C CA . ASN A 1 198 ? 16.890 -1.955 -28.715 1.00 73.94 198 ASN A CA 1
ATOM 1577 C C . ASN A 1 198 ? 18.014 -1.322 -27.883 1.00 73.94 198 ASN A C 1
ATOM 1579 O O . ASN A 1 198 ? 19.003 -0.838 -28.430 1.00 73.94 198 ASN A O 1
ATOM 1583 N N . ILE A 1 199 ? 17.847 -1.289 -26.561 1.00 79.31 199 ILE A N 1
ATOM 1584 C CA . ILE A 1 199 ? 18.818 -0.694 -25.633 1.00 79.31 199 ILE A CA 1
ATOM 1585 C C . ILE A 1 199 ? 19.555 -1.778 -24.847 1.00 79.31 199 ILE A C 1
ATOM 1587 O O . ILE A 1 199 ? 19.007 -2.839 -24.541 1.00 79.31 199 ILE A O 1
ATOM 1591 N N . LYS A 1 200 ? 20.819 -1.496 -24.504 1.00 77.94 200 LYS A N 1
ATOM 1592 C CA . LYS A 1 200 ? 21.616 -2.318 -23.587 1.00 77.94 200 LYS A CA 1
ATOM 1593 C C . LYS A 1 200 ? 20.909 -2.446 -22.234 1.00 77.94 200 LYS A C 1
ATOM 1595 O O . LYS A 1 200 ? 20.574 -1.446 -21.607 1.00 77.94 200 LYS A O 1
ATOM 1600 N N . ARG A 1 201 ? 20.726 -3.686 -21.788 1.00 78.44 201 ARG A N 1
ATOM 1601 C CA . ARG A 1 201 ? 20.121 -4.010 -20.491 1.00 78.44 201 ARG A CA 1
ATOM 1602 C C . ARG A 1 201 ? 21.057 -3.661 -19.341 1.00 78.44 201 ARG A C 1
ATOM 1604 O O . ARG A 1 201 ? 22.281 -3.705 -19.493 1.00 78.44 201 ARG A O 1
ATOM 1611 N N . GLU A 1 202 ? 20.475 -3.376 -18.183 1.00 81.00 202 GLU A N 1
ATOM 1612 C CA . GLU A 1 202 ? 21.229 -3.285 -16.936 1.00 81.00 202 GLU A CA 1
ATOM 1613 C C . GLU A 1 202 ? 21.880 -4.630 -16.568 1.00 81.00 202 GLU A C 1
ATOM 1615 O O . GLU A 1 202 ? 21.384 -5.713 -16.892 1.00 81.00 202 GLU A O 1
ATOM 1620 N N . LYS A 1 203 ? 23.007 -4.570 -15.849 1.00 83.38 203 LYS A N 1
ATOM 1621 C CA . LYS A 1 203 ? 23.612 -5.764 -15.244 1.00 83.38 203 LYS A CA 1
ATOM 1622 C C . LYS A 1 203 ? 22.852 -6.114 -13.964 1.00 83.38 203 LYS A C 1
ATOM 1624 O O . LYS A 1 203 ? 22.639 -5.253 -13.113 1.00 83.38 203 LYS A O 1
ATOM 1629 N N . GLY A 1 204 ? 22.501 -7.382 -13.789 1.00 87.62 204 GLY A N 1
ATOM 1630 C CA . GLY A 1 204 ? 21.770 -7.849 -12.613 1.00 87.62 204 GLY A CA 1
ATOM 1631 C C . GLY A 1 204 ? 21.579 -9.360 -12.613 1.00 87.62 204 GLY A C 1
ATOM 1632 O O . GLY A 1 204 ? 22.148 -10.069 -13.443 1.00 87.62 204 GLY A O 1
ATOM 1633 N N . SER A 1 205 ? 20.805 -9.860 -11.650 1.00 93.12 205 SER A N 1
ATOM 1634 C CA . SER A 1 205 ? 20.445 -11.276 -11.595 1.00 93.12 205 SER A CA 1
ATOM 1635 C C . SER A 1 205 ? 19.042 -11.495 -11.038 1.00 93.12 205 SER A C 1
ATOM 1637 O O . SER A 1 205 ? 18.587 -10.788 -10.136 1.00 93.12 205 SER A O 1
ATOM 1639 N N . PHE A 1 206 ? 18.386 -12.551 -11.518 1.00 93.81 206 PHE A N 1
ATOM 1640 C CA . PHE A 1 206 ? 17.103 -13.006 -10.984 1.00 93.81 206 PHE A CA 1
ATOM 1641 C C . PHE A 1 206 ? 17.180 -13.348 -9.484 1.00 93.81 206 PHE A C 1
ATOM 1643 O O . PHE A 1 206 ? 16.262 -13.050 -8.722 1.00 93.81 206 PHE A O 1
ATOM 1650 N N . ARG A 1 207 ? 18.312 -13.904 -9.026 1.00 94.25 207 ARG A N 1
ATOM 1651 C CA . ARG A 1 207 ? 18.541 -14.231 -7.610 1.00 94.25 207 ARG A CA 1
ATOM 1652 C C . ARG A 1 207 ? 18.541 -12.988 -6.718 1.00 94.25 207 ARG A C 1
ATOM 1654 O O . ARG A 1 207 ? 17.912 -12.993 -5.663 1.00 94.25 207 ARG A O 1
ATOM 1661 N N . GLU A 1 208 ? 19.225 -11.922 -7.132 1.00 93.31 208 GLU A N 1
ATOM 1662 C CA . GLU A 1 208 ? 19.220 -10.656 -6.386 1.00 93.31 208 GLU A CA 1
ATOM 1663 C C . GLU A 1 208 ? 17.849 -9.970 -6.453 1.00 93.31 208 GLU A C 1
ATOM 1665 O O . GLU A 1 208 ? 17.402 -9.421 -5.448 1.00 93.31 208 GLU A O 1
ATOM 1670 N N . PHE A 1 209 ? 17.128 -10.064 -7.578 1.00 94.69 209 PHE A N 1
ATOM 1671 C CA . PHE A 1 209 ? 15.732 -9.617 -7.644 1.00 94.69 209 PHE A CA 1
ATOM 1672 C C . PHE A 1 209 ? 14.866 -10.310 -6.585 1.00 94.69 209 PHE A C 1
ATOM 1674 O O . PHE A 1 209 ? 14.235 -9.624 -5.784 1.00 94.69 209 PHE A O 1
ATOM 1681 N N . LEU A 1 210 ? 14.888 -11.646 -6.518 1.00 94.88 210 LEU A N 1
ATOM 1682 C CA . LEU A 1 210 ? 14.110 -12.402 -5.531 1.00 94.88 210 LEU A CA 1
ATOM 1683 C C . LEU A 1 210 ? 14.483 -12.045 -4.092 1.00 94.88 210 LEU A C 1
ATOM 1685 O O . LEU A 1 210 ? 13.607 -11.911 -3.241 1.00 94.88 210 LEU A O 1
ATOM 1689 N N . LYS A 1 211 ? 15.772 -11.830 -3.816 1.00 93.50 211 LYS A N 1
ATOM 1690 C CA . LYS A 1 211 ? 16.236 -11.361 -2.507 1.00 93.50 211 LYS A CA 1
ATOM 1691 C C . LYS A 1 211 ? 15.600 -10.023 -2.129 1.00 93.50 211 LYS A C 1
ATOM 1693 O O . LYS A 1 211 ? 15.107 -9.888 -1.013 1.00 93.50 211 LYS A O 1
ATOM 1698 N N . TYR A 1 212 ? 15.579 -9.045 -3.033 1.00 93.69 212 TYR A N 1
ATOM 1699 C CA . TYR A 1 212 ? 14.969 -7.740 -2.756 1.00 93.69 212 TYR A CA 1
ATOM 1700 C C . TYR A 1 212 ? 13.437 -7.760 -2.765 1.00 93.69 212 TYR A C 1
ATOM 1702 O O . TYR A 1 212 ? 12.826 -6.965 -2.056 1.00 93.69 212 TYR A O 1
ATOM 1710 N N . PHE A 1 213 ? 12.824 -8.684 -3.503 1.00 94.44 213 PHE A N 1
ATOM 1711 C CA . PHE A 1 213 ? 11.375 -8.887 -3.529 1.00 94.44 213 PHE A CA 1
ATOM 1712 C C . PHE A 1 213 ? 10.857 -9.720 -2.340 1.00 94.44 213 PHE A C 1
ATOM 1714 O O . PHE A 1 213 ? 9.668 -9.692 -2.027 1.00 94.44 213 PHE A O 1
ATOM 1721 N N . SER A 1 214 ? 11.746 -10.427 -1.634 1.00 94.75 214 SER A N 1
ATOM 1722 C CA . SER A 1 214 ? 11.392 -11.326 -0.528 1.00 94.75 214 SER A CA 1
ATOM 1723 C C . SER A 1 214 ? 10.549 -10.705 0.597 1.00 94.75 214 SER A C 1
ATOM 1725 O O . SER A 1 214 ? 9.649 -11.405 1.060 1.00 94.75 214 SER A O 1
ATOM 1727 N N . PRO A 1 215 ? 10.715 -9.429 1.019 1.00 94.38 215 PRO A N 1
ATOM 1728 C CA . PRO A 1 215 ? 9.834 -8.849 2.036 1.00 94.38 215 PRO A CA 1
ATOM 1729 C C . PRO A 1 215 ? 8.377 -8.768 1.571 1.00 94.38 215 PRO A C 1
ATOM 1731 O O . PRO A 1 215 ? 7.455 -9.043 2.331 1.00 94.38 215 PRO A O 1
ATOM 1734 N N . ILE A 1 216 ? 8.167 -8.425 0.299 1.00 93.62 216 ILE A N 1
ATOM 1735 C CA . ILE A 1 216 ? 6.833 -8.319 -0.297 1.00 93.62 216 ILE A CA 1
ATOM 1736 C C . ILE A 1 216 ? 6.203 -9.713 -0.383 1.00 93.62 216 ILE A C 1
ATOM 1738 O O . ILE A 1 216 ? 5.062 -9.899 0.038 1.00 93.62 216 ILE A O 1
ATOM 1742 N N . LEU A 1 217 ? 6.965 -10.709 -0.852 1.00 94.38 217 LEU A N 1
ATOM 1743 C CA . LEU A 1 217 ? 6.521 -12.107 -0.882 1.00 94.38 217 LEU A CA 1
ATOM 1744 C C . LEU A 1 217 ? 6.145 -12.623 0.508 1.00 94.38 217 LEU A C 1
ATOM 1746 O O . LEU A 1 217 ?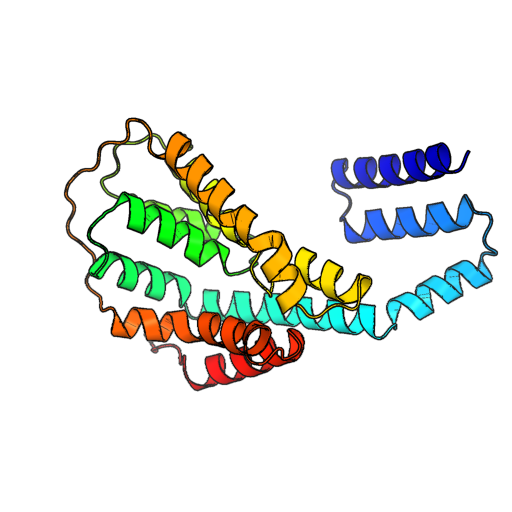 5.139 -13.314 0.652 1.00 94.38 217 LEU A O 1
ATOM 1750 N N . LEU A 1 218 ? 6.926 -12.268 1.529 1.00 95.38 218 LEU A N 1
ATOM 1751 C CA . LEU A 1 218 ? 6.674 -12.692 2.898 1.00 95.38 218 LEU A CA 1
ATOM 1752 C C . LEU A 1 218 ? 5.365 -12.109 3.447 1.00 95.38 218 LEU A C 1
ATOM 1754 O O . LEU A 1 218 ? 4.590 -12.844 4.054 1.00 95.38 218 LEU A O 1
ATOM 1758 N N . ILE A 1 219 ? 5.066 -10.834 3.177 1.00 93.56 219 ILE A N 1
ATOM 1759 C CA . ILE A 1 219 ? 3.779 -10.230 3.557 1.00 93.56 219 ILE A CA 1
ATOM 1760 C C . ILE A 1 219 ? 2.615 -10.962 2.888 1.00 93.56 219 ILE A C 1
ATOM 1762 O O . ILE A 1 219 ? 1.637 -11.284 3.564 1.00 93.56 219 ILE A O 1
ATOM 1766 N N . ILE A 1 220 ? 2.708 -11.246 1.584 1.00 91.56 220 ILE A N 1
ATOM 1767 C CA . ILE A 1 220 ? 1.662 -11.980 0.850 1.00 91.56 220 ILE A CA 1
ATOM 1768 C C . ILE A 1 220 ? 1.471 -13.374 1.459 1.00 91.56 220 ILE A C 1
ATOM 1770 O O . ILE A 1 220 ? 0.343 -13.766 1.760 1.00 91.56 220 ILE A O 1
ATOM 1774 N N . LEU A 1 221 ? 2.565 -14.105 1.689 1.00 93.94 221 LEU A N 1
ATOM 1775 C CA . LEU A 1 221 ? 2.541 -15.450 2.259 1.00 93.94 221 LEU A CA 1
ATOM 1776 C C . LEU A 1 221 ? 1.870 -15.459 3.639 1.00 93.94 221 LEU A C 1
ATOM 1778 O O . LEU A 1 221 ? 0.931 -16.224 3.863 1.00 93.94 221 LEU A O 1
ATOM 1782 N N . LEU A 1 222 ? 2.316 -14.588 4.547 1.00 94.19 222 LEU A N 1
ATOM 1783 C CA . LEU A 1 222 ? 1.793 -14.527 5.911 1.00 94.19 222 LEU A CA 1
ATOM 1784 C C . LEU A 1 222 ? 0.322 -14.094 5.933 1.00 94.19 222 LEU A C 1
ATOM 1786 O O . LEU A 1 222 ? -0.496 -14.741 6.578 1.00 94.19 222 LEU A O 1
ATOM 1790 N N . SER A 1 223 ? -0.041 -13.040 5.202 1.00 90.38 223 SER A N 1
ATOM 1791 C CA . SER A 1 223 ? -1.406 -12.492 5.242 1.00 90.38 223 SER A CA 1
ATOM 1792 C C . SER A 1 223 ? -2.440 -13.319 4.472 1.00 90.38 223 SER A C 1
ATOM 1794 O O . SER A 1 223 ? -3.609 -13.339 4.851 1.00 90.38 223 SER A O 1
ATOM 1796 N N . THR A 1 224 ? -2.040 -13.999 3.393 1.00 87.12 224 THR A N 1
ATOM 1797 C CA . THR A 1 224 ? -2.983 -14.668 2.477 1.00 87.12 224 THR A CA 1
ATOM 1798 C C . THR A 1 224 ? -2.966 -16.184 2.619 1.00 87.12 224 THR A C 1
ATOM 1800 O O . THR A 1 224 ? -4.029 -16.799 2.663 1.00 87.12 224 THR A O 1
ATOM 1803 N N . VAL A 1 225 ? -1.782 -16.803 2.697 1.00 90.50 225 VAL A N 1
ATOM 1804 C CA . VAL A 1 225 ? -1.661 -18.270 2.785 1.00 90.50 225 VAL A CA 1
ATOM 1805 C C . VAL A 1 225 ? -1.813 -18.717 4.231 1.00 90.50 225 VAL A C 1
ATOM 1807 O O . VAL A 1 225 ? -2.690 -19.520 4.536 1.00 90.50 225 VAL A O 1
ATOM 1810 N N . VAL A 1 226 ? -1.017 -18.137 5.133 1.00 91.75 226 VAL A N 1
ATOM 1811 C CA . VAL A 1 226 ? -1.101 -18.420 6.577 1.00 91.75 226 VAL A CA 1
ATOM 1812 C C . VAL A 1 226 ? -2.343 -17.767 7.199 1.00 91.75 226 VAL A C 1
ATOM 1814 O O . VAL A 1 226 ? -2.786 -18.179 8.265 1.00 91.75 226 VAL A O 1
ATOM 1817 N N . SER A 1 227 ? -2.952 -16.789 6.514 1.00 87.38 227 SER A N 1
ATOM 1818 C CA . SER A 1 227 ? -4.100 -16.012 7.012 1.00 87.38 227 SER A CA 1
ATOM 1819 C C . SER A 1 227 ? -3.810 -15.306 8.345 1.00 87.38 227 SER A C 1
ATOM 1821 O O . SER A 1 227 ? -4.707 -15.100 9.162 1.00 87.38 227 SER A O 1
ATOM 1823 N N . LEU A 1 228 ? -2.544 -14.938 8.565 1.00 90.31 228 LEU A N 1
ATOM 1824 C CA . LEU A 1 228 ? -2.110 -14.163 9.717 1.00 90.31 228 LEU A CA 1
ATOM 1825 C C . LEU A 1 228 ? -2.650 -12.734 9.612 1.00 90.31 228 LEU A C 1
ATOM 1827 O O . LEU A 1 228 ? -2.737 -12.165 8.522 1.00 90.31 228 LEU A O 1
ATOM 1831 N N . ASP A 1 229 ? -2.964 -12.132 10.758 1.00 88.31 229 ASP A N 1
ATOM 1832 C CA . ASP A 1 229 ? -3.348 -10.726 10.801 1.00 88.31 229 ASP A CA 1
ATOM 1833 C C . ASP A 1 229 ? -2.288 -9.839 10.132 1.00 88.31 229 ASP A C 1
ATOM 1835 O O . ASP A 1 229 ? -1.083 -10.002 10.360 1.00 88.31 229 ASP A O 1
ATOM 1839 N N . VAL A 1 230 ? -2.742 -8.881 9.321 1.00 88.25 230 VAL A N 1
ATOM 1840 C CA . VAL A 1 230 ? -1.864 -8.012 8.526 1.00 88.25 230 VAL A CA 1
ATOM 1841 C C . VAL A 1 230 ? -0.880 -7.247 9.415 1.00 88.25 230 VAL A C 1
ATOM 1843 O O . VAL A 1 230 ? 0.270 -7.064 9.019 1.00 88.25 230 VAL A O 1
ATOM 1846 N N . VAL A 1 231 ? -1.276 -6.875 10.639 1.00 89.62 231 VAL A N 1
ATOM 1847 C CA . VAL A 1 231 ? -0.382 -6.210 11.600 1.00 89.62 231 VAL A CA 1
ATOM 1848 C C . VAL A 1 231 ? 0.824 -7.090 11.917 1.00 89.62 231 VAL A C 1
ATOM 1850 O O . VAL A 1 231 ? 1.966 -6.645 11.803 1.00 89.62 231 VAL A O 1
ATOM 1853 N N . TYR A 1 232 ? 0.590 -8.358 12.260 1.00 91.75 232 TYR A N 1
ATOM 1854 C CA . TYR A 1 232 ? 1.671 -9.288 12.577 1.00 91.75 232 TYR A CA 1
ATOM 1855 C C . TYR A 1 232 ? 2.494 -9.643 11.337 1.00 91.75 232 TYR A C 1
ATOM 1857 O O . TYR A 1 232 ? 3.719 -9.719 11.426 1.00 91.75 232 TYR A O 1
ATOM 1865 N N . ALA A 1 233 ? 1.856 -9.795 10.173 1.00 93.75 233 ALA A N 1
ATOM 1866 C CA . ALA A 1 233 ? 2.554 -10.048 8.914 1.00 93.75 233 ALA A CA 1
ATOM 1867 C C . ALA A 1 233 ? 3.558 -8.929 8.580 1.00 93.75 233 ALA A C 1
ATOM 1869 O O . ALA A 1 233 ? 4.713 -9.208 8.241 1.00 93.75 233 ALA A O 1
ATOM 1870 N N . ILE A 1 234 ? 3.150 -7.664 8.725 1.00 93.44 234 ILE A N 1
ATOM 1871 C CA . ILE A 1 234 ? 4.021 -6.507 8.488 1.00 93.44 234 ILE A CA 1
ATOM 1872 C C . ILE A 1 234 ? 5.103 -6.414 9.560 1.00 93.44 234 ILE A C 1
ATOM 1874 O O . ILE A 1 234 ? 6.264 -6.195 9.216 1.00 93.44 234 ILE A O 1
ATOM 1878 N N . LEU A 1 235 ? 4.765 -6.613 10.837 1.00 94.31 235 LEU A N 1
ATOM 1879 C CA . LEU A 1 235 ? 5.731 -6.558 11.934 1.00 94.31 235 LEU A CA 1
ATOM 1880 C C . LEU A 1 235 ? 6.862 -7.578 11.743 1.00 94.31 235 LEU A C 1
ATOM 1882 O O . LEU A 1 235 ? 8.036 -7.204 11.735 1.00 94.31 235 LEU A O 1
ATOM 1886 N N . ILE A 1 236 ? 6.511 -8.848 11.520 1.00 95.38 236 ILE A N 1
ATOM 1887 C CA . ILE A 1 236 ? 7.474 -9.935 11.290 1.00 95.38 236 ILE A CA 1
ATOM 1888 C C . ILE A 1 236 ? 8.346 -9.613 10.075 1.00 95.38 236 ILE A C 1
ATOM 1890 O O . ILE A 1 236 ? 9.574 -9.668 10.155 1.00 95.38 236 ILE A O 1
ATOM 1894 N N . THR A 1 237 ? 7.728 -9.208 8.964 1.00 95.00 237 THR A N 1
ATO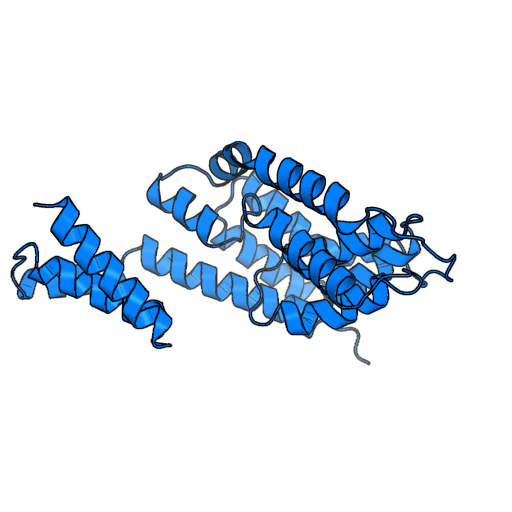M 1895 C CA . THR A 1 237 ? 8.460 -8.864 7.738 1.00 95.00 237 THR A CA 1
ATOM 1896 C C . THR A 1 237 ? 9.415 -7.695 7.958 1.00 95.00 237 THR A C 1
ATOM 1898 O O . THR A 1 237 ? 10.547 -7.717 7.471 1.00 95.00 237 THR A O 1
ATOM 1901 N N . THR A 1 238 ? 8.988 -6.678 8.700 1.00 94.00 238 THR A N 1
ATOM 1902 C CA . THR A 1 238 ? 9.789 -5.488 8.997 1.00 94.00 238 THR A CA 1
ATOM 1903 C C . THR A 1 238 ? 11.019 -5.851 9.824 1.00 94.00 238 THR A C 1
ATOM 1905 O O . THR A 1 238 ? 12.132 -5.469 9.459 1.00 94.00 238 THR A O 1
ATOM 1908 N N . ILE A 1 239 ? 10.847 -6.645 10.886 1.00 94.31 239 ILE A N 1
ATOM 1909 C CA . ILE A 1 239 ? 11.949 -7.119 11.739 1.00 94.31 239 ILE A CA 1
ATOM 1910 C C . ILE A 1 239 ? 12.947 -7.938 10.914 1.00 94.31 239 ILE A C 1
ATOM 1912 O O . ILE A 1 239 ? 14.148 -7.670 10.938 1.00 94.31 239 ILE A O 1
ATOM 1916 N N . LEU A 1 240 ? 12.463 -8.891 10.115 1.00 94.00 240 LEU A N 1
ATOM 1917 C CA . LEU A 1 240 ? 13.330 -9.707 9.264 1.00 94.00 240 LEU A CA 1
ATOM 1918 C C . LEU A 1 240 ? 14.052 -8.857 8.209 1.00 94.00 240 LEU A C 1
ATOM 1920 O O . LEU A 1 240 ? 15.244 -9.042 7.969 1.00 94.00 240 LEU A O 1
ATOM 1924 N N . SER A 1 241 ? 13.374 -7.868 7.628 1.00 92.38 241 SER A N 1
ATOM 1925 C CA . SER A 1 241 ? 13.983 -6.936 6.673 1.00 92.38 241 SER A CA 1
ATOM 1926 C C . SER A 1 241 ? 15.096 -6.104 7.315 1.00 92.38 241 SER A C 1
ATOM 1928 O O . SER A 1 241 ? 16.122 -5.861 6.681 1.00 92.38 241 SER A O 1
ATOM 1930 N N . LEU A 1 242 ? 14.948 -5.696 8.578 1.00 90.94 242 LEU A N 1
ATOM 1931 C CA . LEU A 1 242 ? 16.006 -5.000 9.315 1.00 90.94 242 LEU A CA 1
ATOM 1932 C C . LEU A 1 242 ? 17.251 -5.878 9.500 1.00 90.94 242 LEU A C 1
ATOM 1934 O O . LEU A 1 242 ? 18.365 -5.389 9.301 1.00 90.94 242 LEU A O 1
ATOM 1938 N N . ILE A 1 243 ? 17.055 -7.160 9.816 1.00 88.19 243 ILE A N 1
ATOM 1939 C CA . ILE A 1 243 ? 18.131 -8.124 10.085 1.00 88.19 243 ILE A CA 1
ATOM 1940 C C . ILE A 1 243 ? 18.860 -8.530 8.795 1.00 88.19 243 ILE A C 1
ATOM 1942 O O . ILE A 1 243 ? 20.091 -8.477 8.726 1.00 88.19 243 ILE A O 1
ATOM 1946 N N . PHE A 1 244 ? 18.110 -8.927 7.762 1.00 85.06 244 PHE A N 1
ATOM 1947 C CA . PHE A 1 244 ? 18.657 -9.581 6.568 1.00 85.06 244 PHE A CA 1
ATOM 1948 C C . PHE A 1 244 ? 18.977 -8.620 5.421 1.00 85.06 244 PHE A C 1
ATOM 1950 O O . PHE A 1 244 ? 19.903 -8.868 4.644 1.00 85.06 244 PHE A O 1
ATOM 1957 N N . LEU A 1 245 ? 18.269 -7.492 5.311 1.00 80.62 245 LEU A N 1
ATOM 1958 C CA . LEU A 1 245 ? 18.551 -6.473 4.301 1.00 80.62 245 LEU A CA 1
ATOM 1959 C C . LEU A 1 245 ? 19.437 -5.389 4.909 1.00 80.62 245 LEU A C 1
ATOM 1961 O O . LEU A 1 245 ? 19.027 -4.239 5.077 1.00 80.62 245 LEU A O 1
ATOM 1965 N N . LYS A 1 246 ? 20.678 -5.742 5.260 1.00 67.56 246 LYS A N 1
ATOM 1966 C CA . LYS A 1 246 ? 21.665 -4.743 5.689 1.00 67.56 246 LYS A CA 1
ATOM 1967 C C . LYS A 1 246 ? 21.908 -3.734 4.556 1.00 67.56 246 LYS A C 1
ATOM 1969 O O . LYS A 1 246 ? 21.988 -4.137 3.387 1.00 67.56 246 LYS A O 1
ATOM 1974 N N . PRO A 1 247 ? 22.037 -2.428 4.857 1.00 55.31 247 PRO A N 1
ATOM 1975 C CA . PRO A 1 247 ? 22.606 -1.510 3.886 1.00 55.31 247 PRO A CA 1
ATOM 1976 C C . PRO A 1 247 ? 23.991 -2.061 3.541 1.00 55.31 247 PRO A C 1
ATOM 1978 O O . PRO A 1 247 ? 24.798 -2.294 4.438 1.00 55.31 247 PRO A O 1
ATOM 1981 N N . LYS A 1 248 ? 24.278 -2.308 2.258 1.00 48.75 248 LYS A N 1
ATOM 1982 C CA . LYS A 1 248 ? 25.685 -2.341 1.861 1.00 48.75 248 LYS A CA 1
ATOM 1983 C C . LYS A 1 248 ? 26.193 -0.935 2.157 1.00 48.75 248 LYS A C 1
ATOM 1985 O O . LYS A 1 248 ? 25.691 0.007 1.539 1.00 48.75 248 LYS A O 1
ATOM 1990 N N . SER A 1 249 ? 27.078 -0.817 3.150 1.00 37.19 249 SER A N 1
ATOM 1991 C CA . SER A 1 249 ? 27.920 0.365 3.314 1.00 37.19 249 SER A CA 1
ATOM 1992 C C . SER A 1 249 ? 28.442 0.720 1.931 1.00 37.19 249 SER A C 1
ATOM 1994 O O . SER A 1 249 ? 28.887 -0.175 1.203 1.00 37.19 249 SER A O 1
ATOM 1996 N N . LYS A 1 250 ? 28.284 1.986 1.549 1.00 36.69 250 LYS A N 1
ATOM 1997 C CA . LYS A 1 250 ? 29.138 2.531 0.500 1.00 36.69 250 LYS A CA 1
ATOM 1998 C C . LYS A 1 250 ? 30.593 2.395 0.927 1.00 36.69 250 LYS A C 1
ATOM 2000 O O . LYS A 1 250 ? 30.827 2.392 2.160 1.00 36.69 250 LYS A O 1
#

Solvent-accessible surface area (backbone atoms only — not comparable to full-atom values): 13489 Å² total; per-residue (Å²): 111,70,66,56,56,50,49,52,39,51,50,50,29,51,52,36,41,78,69,71,41,53,65,68,58,24,52,51,52,33,53,53,48,47,33,63,75,62,74,45,57,67,71,54,47,55,48,49,52,53,50,50,64,70,25,71,66,47,45,49,53,52,54,37,51,53,49,47,46,50,46,36,48,52,37,56,76,63,40,33,61,60,52,26,45,44,13,46,42,39,74,48,88,49,58,70,57,38,30,43,50,44,19,31,59,55,30,73,45,76,49,90,65,46,64,76,63,41,48,64,57,32,51,66,43,39,65,46,50,64,68,55,70,68,52,54,50,45,48,41,58,53,36,23,53,36,41,59,67,50,41,84,86,28,68,70,56,45,50,49,22,64,75,69,71,43,59,57,44,59,55,30,69,74,29,58,62,52,35,58,54,45,48,50,54,46,48,62,64,63,50,61,90,58,50,74,54,94,65,88,66,50,83,57,39,70,68,59,20,51,62,51,44,40,53,60,54,46,32,51,43,31,25,50,73,69,58,38,57,58,57,58,22,48,51,54,33,44,55,50,43,60,70,72,59,60,70,77,76,129

Mean predicted aligned error: 5.63 Å

Secondary structure (DSSP, 8-state):
-HHHHHHHHHHHHHHHHHTT--HHHHHHHHHHHHHHHTT--HHHHHHHHHHHHTSHHHHHHHHHHHHHHHHHHHHHHTTHHHHHHHHHHHH---HHHHHHHHHHHHHTS--TTHHHHHHHHHHHHTTTEE--HHHHHHHHHHHTTTTTTT-TT-HHHHHHHHHHT--HHHHHHHHTHHHHHHHHHHHHHHSTT-EE---PPPP--HHHHHHHHHHHHHHHIIIIIS---HHHHHHHHHHHHHHHS-----